Protein AF-A0A353GTI7-F1 (afdb_monomer)

Radius of gyration: 37.52 Å; Cα contacts (8 Å, |Δi|>4): 243; chains: 1; bounding box: 70×48×125 Å

Foldseek 3Di:
DPPPPVVVVVVVVVVVPDPDDDPDVVVVVVVVVVVVVVVCVVVVFVVPFKAKFFFAAADLVQQWTWTFRVVPVRDIEATAHEDPPDPADADGRAMWMWGADGDDRHHTHTPGHDADDVRHDPPDDPQWDWDDHNVFWIWIQGNVVRDTDTDGPPDPPDDDDDPDDDDDPDDDDDPDDDDDPDDDDDPDDDDDPDDDDDPDWDADPNATQQAHWDQDPVGIDGGDD

Sequence (225 aa):
MLFPLRIWEFLTATIMSTKSVTRSAAVLRLAWNFINVWWDIKMVNLKNLIRIGTVSSINYAKGTIRICLEDQDSVVTDELPMLSFEYEMPNVDDPVLCLFLGNGITNGFCLGRYFYADDQPNPNGADIYCKRFLRQARLVYDRSSKTLTLSIPDSNDMNVVIDGNLSITGELTVTGNAAVGKDLTVTGDGTISGALTVQGDAKIGGKSFLNHIHQTSNGPSGPPQ

Secondary structure (DSSP, 8-state):
---SHHHHHHHHHHHHH---S---HHHHHHHHHHHHHHHHHHHHTTTTSEEEEEEEEEETTTTEEEEEETTTTTEEP--EEBPTT---PPPTT-EEEEEE-SSSSSSEEEEEE--BTTB--SS--TTEEEEEETTTEEEEEETTTTEEEEE-TT--------SS----SS-----S----SS----SS----SS----SS--EETTEETTT---EETTEEPPPP-

Nearest PDB structures (foldseek):
  3qr8-assembly1_A  TM=6.732E-01  e=5.368E-08  Peduovirus P2
  4s37-assembly3_G  TM=6.046E-01  e=2.038E-07  Pseudomonas aeruginosa
  4s37-assembly6_Q  TM=5.984E-01  e=1.823E-07  Pseudomonas aeruginosa
  3aqj-assembly2_R  TM=4.680E-01  e=2.733E-03  Peduovirus P2
  7ubn-assembly1_N  TM=3.078E-01  e=5.199E-02  Escherichia coli

Mean predicted aligned error: 12.06 Å

Structure (mmCIF, N/CA/C/O backbone):
data_AF-A0A353GTI7-F1
#
_entry.id   AF-A0A353GTI7-F1
#
loop_
_atom_site.group_PDB
_atom_site.id
_atom_site.type_symbol
_atom_site.label_atom_id
_atom_site.label_alt_id
_atom_site.label_comp_id
_atom_site.label_asym_id
_atom_site.label_entity_id
_atom_site.label_seq_id
_atom_site.pdbx_PDB_ins_code
_atom_site.Cartn_x
_atom_site.Cartn_y
_atom_site.Cartn_z
_atom_site.occupancy
_atom_site.B_iso_or_equiv
_atom_site.auth_seq_id
_atom_site.auth_comp_id
_atom_site.auth_asym_id
_atom_site.auth_atom_id
_atom_site.pdbx_PDB_model_num
ATOM 1 N N . MET A 1 1 ? -39.339 22.058 26.946 1.00 38.47 1 MET A N 1
ATOM 2 C CA . MET A 1 1 ? -40.001 22.332 28.244 1.00 38.47 1 MET A CA 1
ATOM 3 C C . MET A 1 1 ? -38.942 22.794 29.248 1.00 38.47 1 MET A C 1
ATOM 5 O O . MET A 1 1 ? -38.261 21.972 29.839 1.00 38.47 1 MET A O 1
ATOM 9 N N . LEU A 1 2 ? -38.742 24.110 29.379 1.00 33.84 2 LEU A N 1
ATOM 10 C CA . LEU A 1 2 ? -37.686 24.766 30.181 1.00 33.84 2 LEU A CA 1
ATOM 11 C C . LEU A 1 2 ? -38.157 25.148 31.605 1.00 33.84 2 LEU A C 1
ATOM 13 O O . LEU A 1 2 ? -37.678 26.104 32.205 1.00 33.84 2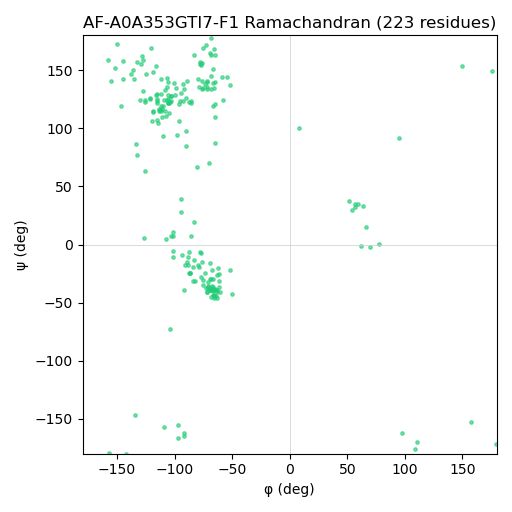 LEU A O 1
ATOM 17 N N . PHE A 1 3 ? -39.124 24.416 32.158 1.00 34.72 3 PHE A N 1
ATOM 18 C CA . PHE A 1 3 ? -39.878 24.853 33.338 1.00 34.72 3 PHE A CA 1
ATOM 19 C C . PHE A 1 3 ? -39.327 24.540 34.753 1.00 34.72 3 PHE A C 1
ATOM 21 O O . PHE A 1 3 ? -39.910 25.083 35.690 1.00 34.72 3 PHE A O 1
ATOM 28 N N . PRO A 1 4 ? -38.240 23.772 35.005 1.00 47.62 4 PRO A N 1
ATOM 29 C CA . PRO A 1 4 ? -37.867 23.469 36.393 1.00 47.62 4 PRO A CA 1
ATOM 30 C C . PRO A 1 4 ? -36.912 24.487 37.047 1.00 47.62 4 PRO A C 1
ATOM 32 O O . PRO A 1 4 ? -36.800 24.496 38.269 1.00 47.62 4 PRO A O 1
ATOM 35 N N . LEU A 1 5 ? -36.246 25.370 36.289 1.00 41.72 5 LEU A N 1
ATOM 36 C CA . LEU A 1 5 ? -35.255 26.310 36.851 1.00 41.72 5 LEU A CA 1
ATOM 37 C C . LEU A 1 5 ? -35.893 27.422 37.706 1.00 41.72 5 LEU A C 1
ATOM 39 O O . LEU A 1 5 ? -35.349 27.790 38.743 1.00 41.72 5 LEU A O 1
ATOM 43 N N . ARG A 1 6 ? -37.086 27.908 37.336 1.00 42.31 6 ARG A N 1
ATOM 44 C CA . ARG A 1 6 ? -37.757 29.017 38.045 1.00 42.31 6 ARG A CA 1
ATOM 45 C C . ARG A 1 6 ? -38.352 28.638 39.405 1.00 42.31 6 ARG A C 1
ATOM 47 O O . ARG A 1 6 ? -38.508 29.504 40.258 1.00 42.31 6 ARG A O 1
ATOM 54 N N . ILE A 1 7 ? -38.672 27.363 39.625 1.00 49.75 7 ILE A N 1
ATOM 55 C CA . ILE A 1 7 ? -39.215 26.885 40.911 1.00 49.75 7 ILE A CA 1
ATOM 56 C C . ILE A 1 7 ? -38.097 26.804 41.968 1.00 49.75 7 ILE A C 1
ATOM 58 O O . ILE A 1 7 ? -38.340 27.053 43.148 1.00 49.75 7 ILE A O 1
ATOM 62 N N . TRP A 1 8 ? -36.858 26.533 41.543 1.00 48.16 8 TRP A N 1
ATOM 63 C CA . TRP A 1 8 ? -35.690 26.408 42.422 1.00 48.16 8 TRP A CA 1
ATOM 64 C C . TRP A 1 8 ? -35.226 27.750 43.011 1.00 48.16 8 TRP A C 1
ATOM 66 O O . TRP A 1 8 ? -34.886 27.820 44.195 1.00 48.16 8 TRP A O 1
ATOM 76 N N . GLU A 1 9 ? -35.286 28.833 42.229 1.00 48.12 9 GLU A N 1
ATOM 77 C CA . GLU A 1 9 ? -35.003 30.190 42.727 1.00 48.12 9 GLU A CA 1
ATOM 78 C C . GLU A 1 9 ? -36.067 30.663 43.733 1.00 48.12 9 GLU A C 1
ATOM 80 O O . GLU A 1 9 ? -35.737 31.289 44.739 1.00 48.12 9 GLU A O 1
ATOM 85 N N . PHE A 1 10 ? -37.338 30.291 43.536 1.00 46.53 10 PHE A N 1
ATOM 86 C CA . PHE A 1 10 ? -38.418 30.650 44.462 1.00 46.53 10 PHE A CA 1
ATOM 87 C C . PHE A 1 10 ? -38.366 29.872 45.784 1.00 46.53 10 PHE A C 1
ATOM 89 O O . PHE A 1 10 ? -38.637 30.445 46.844 1.00 46.53 10 PHE A O 1
ATOM 96 N N . LEU A 1 11 ? -37.992 28.587 45.757 1.00 44.31 11 LEU A N 1
ATOM 97 C CA . LEU A 1 11 ? -37.894 27.779 46.978 1.00 44.31 11 LEU A CA 1
ATOM 98 C C . LEU A 1 11 ? -36.696 28.187 47.846 1.00 44.31 11 LEU A C 1
ATOM 100 O O . LEU A 1 11 ? -36.830 28.285 49.066 1.00 44.31 11 LEU A O 1
ATOM 104 N N . THR A 1 12 ? -35.542 28.470 47.233 1.00 50.19 12 THR A N 1
ATOM 105 C CA . THR A 1 12 ? -34.346 28.922 47.965 1.00 50.19 12 THR A CA 1
ATOM 106 C C . THR A 1 12 ? -34.534 30.324 48.554 1.00 50.19 12 THR A C 1
ATOM 108 O O . THR A 1 12 ? -34.181 30.542 49.714 1.00 50.19 12 THR A O 1
ATOM 111 N N . ALA A 1 13 ? -35.191 31.239 47.830 1.00 47.09 13 ALA A N 1
ATOM 112 C CA . ALA A 1 13 ? -35.523 32.571 48.337 1.00 47.09 13 ALA A CA 1
ATOM 113 C C . ALA A 1 13 ? -36.546 32.542 49.492 1.00 47.09 13 ALA A C 1
ATOM 115 O O . ALA A 1 13 ? -36.383 33.259 50.481 1.00 47.09 13 ALA A O 1
ATOM 116 N N . THR A 1 14 ? -37.566 31.677 49.421 1.00 46.12 14 THR A N 1
ATOM 117 C CA . THR A 1 14 ? -38.599 31.573 50.472 1.00 46.12 14 THR A CA 1
ATOM 118 C C . THR A 1 14 ? -38.035 30.979 51.766 1.00 46.12 14 THR A C 1
ATOM 120 O O . THR A 1 14 ? -38.328 31.482 52.849 1.00 46.12 14 THR A O 1
ATOM 123 N N . ILE A 1 15 ? -37.155 29.973 51.671 1.00 48.16 15 ILE A N 1
ATOM 124 C CA . ILE A 1 15 ? -36.493 29.359 52.837 1.00 48.16 15 ILE A CA 1
ATOM 125 C C . ILE A 1 15 ? -35.497 30.328 53.504 1.00 48.16 15 ILE A C 1
ATOM 127 O O . ILE A 1 15 ? -35.303 30.271 54.718 1.00 48.16 15 ILE A O 1
ATOM 131 N N . MET A 1 16 ? -34.885 31.245 52.746 1.00 47.44 16 MET A N 1
ATOM 132 C CA . MET A 1 16 ? -33.969 32.254 53.298 1.00 47.44 16 MET A CA 1
ATOM 133 C C . MET A 1 16 ? -34.667 33.505 53.868 1.00 47.44 16 MET A C 1
ATOM 135 O O . MET A 1 16 ? -34.056 34.208 54.674 1.00 47.44 16 MET A O 1
ATOM 139 N N . SER A 1 17 ? -35.924 33.791 53.498 1.00 46.72 17 SER A N 1
ATOM 140 C CA . SER A 1 17 ? -36.602 35.056 53.842 1.00 46.72 17 SER A CA 1
ATOM 141 C C . SER A 1 17 ? -37.407 35.042 55.150 1.00 46.72 17 SER A C 1
ATOM 143 O O . SER A 1 17 ? -37.713 36.116 55.674 1.00 46.72 17 SER A O 1
ATOM 145 N N . THR A 1 18 ? -37.773 33.892 55.720 1.00 41.12 18 THR A N 1
ATOM 146 C CA . THR A 1 18 ? -38.574 33.872 56.957 1.00 41.12 18 THR A CA 1
ATOM 147 C C . THR A 1 18 ? -37.677 33.861 58.195 1.00 41.12 18 THR A C 1
ATOM 149 O O . THR A 1 18 ? -37.187 32.824 58.637 1.00 41.12 18 THR A O 1
ATOM 152 N N . LYS A 1 19 ? -37.464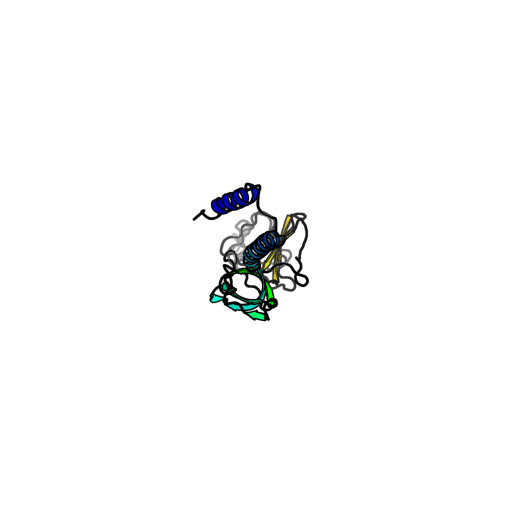 35.048 58.776 1.00 47.09 19 LYS A N 1
ATOM 153 C CA . LYS A 1 19 ? -36.845 35.258 60.096 1.00 47.09 19 LYS A CA 1
ATOM 154 C C . LYS A 1 19 ? -37.778 34.787 61.222 1.00 47.09 19 LYS A C 1
ATOM 156 O O . LYS A 1 19 ? -38.353 35.611 61.917 1.00 47.09 19 LYS A O 1
ATOM 161 N N . SER A 1 20 ? -37.988 33.487 61.375 1.00 49.38 20 SER A N 1
ATOM 162 C CA . SER A 1 20 ? -38.647 32.856 62.530 1.00 49.38 20 SER A CA 1
ATOM 163 C C . SER A 1 20 ? -38.760 31.361 62.233 1.00 49.38 20 SER A C 1
ATOM 165 O O . SER A 1 20 ? -38.923 30.994 61.077 1.00 49.38 20 SER A O 1
ATOM 167 N N . VAL A 1 21 ? -38.724 30.520 63.266 1.00 45.16 21 VAL A N 1
ATOM 168 C CA . VAL A 1 21 ? -38.795 29.045 63.250 1.00 45.16 21 VAL A CA 1
ATOM 169 C C . VAL A 1 21 ? -37.419 28.357 63.252 1.00 45.16 21 VAL A C 1
ATOM 171 O O . VAL A 1 21 ? -36.766 28.122 62.239 1.00 45.16 21 VAL A O 1
ATOM 174 N N . THR A 1 22 ? -36.980 28.086 64.483 1.00 44.25 22 THR A N 1
ATOM 175 C CA . THR A 1 22 ? -36.120 26.978 64.932 1.00 44.25 22 THR A CA 1
ATOM 176 C C . THR A 1 22 ? -35.514 26.104 63.827 1.00 44.25 22 THR A C 1
ATOM 178 O O . THR A 1 22 ? -36.117 25.156 63.325 1.00 44.25 22 THR A O 1
ATOM 181 N N . ARG A 1 23 ? -34.243 26.378 63.508 1.00 52.72 23 ARG A N 1
ATOM 182 C CA . ARG A 1 23 ? -33.393 25.525 62.670 1.00 52.72 23 ARG A CA 1
ATOM 183 C C . ARG A 1 23 ? -33.151 24.182 63.361 1.00 52.72 23 ARG A C 1
ATOM 185 O O . ARG A 1 23 ? -32.160 24.002 64.061 1.00 52.72 23 ARG A O 1
ATOM 192 N N . SER A 1 24 ? -34.041 23.221 63.152 1.00 56.22 24 SER A N 1
ATOM 193 C CA . SER A 1 24 ? -33.713 21.825 63.413 1.00 56.22 24 SER A CA 1
ATOM 194 C C . SER A 1 24 ? -32.605 21.418 62.441 1.00 56.22 24 SER A C 1
ATOM 196 O O . SER A 1 24 ? -32.784 21.483 61.222 1.00 56.22 24 SER A O 1
ATOM 198 N N . ALA A 1 25 ? -31.457 20.983 62.967 1.00 56.28 25 ALA A N 1
ATOM 199 C CA . ALA A 1 25 ? -30.361 20.431 62.169 1.00 56.28 25 ALA A CA 1
ATOM 200 C C . ALA A 1 25 ? -30.833 19.299 61.230 1.00 56.28 25 ALA A C 1
ATOM 202 O O . ALA A 1 25 ? -30.202 19.049 60.205 1.00 56.28 25 ALA A O 1
ATOM 203 N N . ALA A 1 26 ? -31.967 18.657 61.537 1.00 57.94 26 ALA A N 1
ATOM 204 C CA . ALA A 1 26 ? -32.585 17.638 60.698 1.00 57.94 26 ALA A CA 1
ATOM 205 C C . ALA A 1 26 ? -33.123 18.189 59.365 1.00 57.94 26 ALA A C 1
ATOM 207 O O . ALA A 1 26 ? -32.975 17.524 58.347 1.00 57.94 26 ALA A O 1
ATOM 208 N N . VAL A 1 27 ? -33.683 19.406 59.331 1.00 59.28 27 VAL A N 1
ATOM 209 C CA . VAL A 1 27 ? -34.236 20.004 58.096 1.00 59.28 27 VAL A CA 1
ATOM 210 C C . VAL A 1 27 ? -33.113 20.403 57.136 1.00 59.28 27 VAL A C 1
ATOM 212 O O . VAL A 1 27 ? -33.189 20.127 55.941 1.00 59.28 27 VAL A O 1
ATOM 215 N N . LEU A 1 28 ? -32.025 20.970 57.666 1.00 55.03 28 LEU A N 1
ATOM 216 C CA . LEU A 1 28 ? -30.823 21.276 56.882 1.00 55.03 28 LEU A CA 1
ATOM 217 C C . LEU A 1 28 ? -30.121 19.998 56.392 1.00 55.03 28 LEU A C 1
ATOM 219 O O . LEU A 1 28 ? -29.676 19.956 55.249 1.00 55.03 28 LEU A O 1
ATOM 223 N N . ARG A 1 29 ? -30.079 18.934 57.210 1.00 59.06 29 ARG A N 1
ATOM 224 C CA . ARG A 1 29 ? -29.564 17.614 56.799 1.00 59.06 29 ARG A CA 1
ATOM 225 C C . ARG A 1 29 ? -30.425 16.955 55.721 1.00 59.06 29 ARG A C 1
ATOM 227 O O . ARG A 1 29 ? -29.871 16.371 54.800 1.00 59.06 29 ARG A O 1
ATOM 234 N N . LEU A 1 30 ? -31.752 17.065 55.798 1.00 60.62 30 LEU A N 1
ATOM 235 C CA . LEU A 1 30 ? -32.665 16.553 54.771 1.00 60.62 30 LEU A CA 1
ATOM 236 C C . LEU A 1 30 ? -32.495 17.303 53.448 1.00 60.62 30 LEU A C 1
ATOM 238 O O . LEU A 1 30 ? -32.347 16.660 52.415 1.00 60.62 30 LEU A O 1
ATOM 242 N N . ALA A 1 31 ? -32.432 18.636 53.475 1.00 62.28 31 ALA A N 1
ATOM 243 C CA . ALA A 1 31 ? -32.176 19.437 52.278 1.00 62.28 31 ALA A CA 1
ATOM 244 C C . ALA A 1 31 ? -30.807 19.113 51.646 1.00 62.28 31 ALA A C 1
ATOM 246 O O . ALA A 1 31 ? -30.707 18.975 50.428 1.00 62.28 31 ALA A O 1
ATOM 247 N N . TRP A 1 32 ? -29.770 18.919 52.469 1.00 60.53 32 TRP A N 1
ATOM 248 C CA . TRP A 1 32 ? -28.440 18.501 52.015 1.00 60.53 32 TRP A CA 1
ATOM 249 C C . TRP A 1 32 ? -28.436 17.085 51.420 1.00 60.53 32 TRP A C 1
ATOM 251 O O . TRP A 1 32 ? -27.876 16.866 50.349 1.00 60.53 32 TRP A O 1
ATOM 261 N N . ASN A 1 33 ? -29.121 16.131 52.057 1.00 65.12 33 ASN A N 1
ATOM 262 C CA . ASN A 1 33 ? -29.271 14.773 51.533 1.00 65.12 33 ASN A CA 1
ATOM 263 C C . ASN A 1 33 ? -30.047 14.757 50.211 1.00 65.12 33 ASN A C 1
ATOM 265 O O . ASN A 1 33 ? -29.654 14.042 49.301 1.00 65.12 33 ASN A O 1
ATOM 269 N N . PHE A 1 34 ? -31.093 15.574 50.062 1.00 59.53 34 PHE A N 1
ATOM 270 C CA . PHE A 1 34 ? -31.814 15.713 48.794 1.00 59.53 34 PHE A CA 1
ATOM 271 C C . PHE A 1 34 ? -30.941 16.312 47.689 1.00 59.53 34 PHE A C 1
ATOM 273 O O . PHE A 1 34 ? -31.020 15.858 46.552 1.00 59.53 34 PHE A O 1
ATOM 280 N N .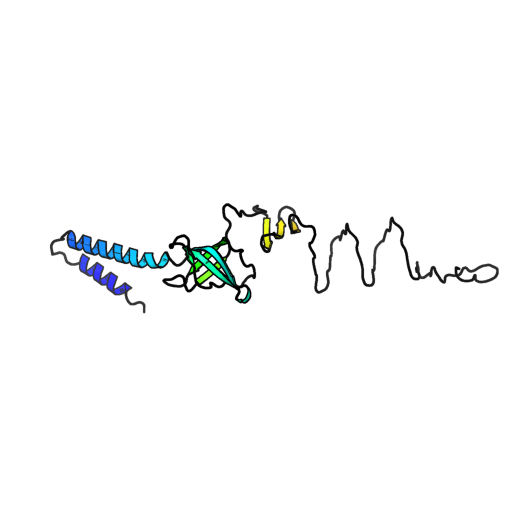 ILE A 1 35 ? -30.084 17.284 48.010 1.00 63.84 35 ILE A N 1
ATOM 281 C CA . ILE A 1 35 ? -29.108 17.847 47.066 1.00 63.84 35 ILE A CA 1
ATOM 282 C C . ILE A 1 35 ? -28.087 16.796 46.633 1.00 63.84 35 ILE A C 1
ATOM 284 O O . ILE A 1 35 ? -27.838 16.687 45.437 1.00 63.84 35 ILE A O 1
ATOM 288 N N . ASN A 1 36 ? -27.553 15.997 47.560 1.00 59.12 36 ASN A N 1
ATOM 289 C CA . ASN A 1 36 ? -26.604 14.930 47.229 1.00 59.12 36 ASN A CA 1
ATOM 290 C C . ASN A 1 36 ? -27.263 13.815 46.415 1.00 59.12 36 ASN A C 1
ATOM 292 O O . ASN A 1 36 ? -26.714 13.409 45.401 1.00 59.12 36 ASN A O 1
ATOM 296 N N . VAL A 1 37 ? -28.473 13.386 46.785 1.00 62.69 37 VAL A N 1
ATOM 297 C CA . VAL A 1 37 ? -29.242 12.384 46.030 1.00 62.69 37 VAL A CA 1
ATOM 298 C C . VAL A 1 37 ? -29.588 12.903 44.633 1.00 62.69 37 VAL A C 1
ATOM 300 O O . VAL A 1 37 ? -29.478 12.170 43.657 1.00 62.69 37 VAL A O 1
ATOM 303 N N . TRP A 1 38 ? -29.967 14.175 44.498 1.00 56.88 38 TRP A N 1
ATOM 304 C CA . TRP A 1 38 ? -30.270 14.775 43.199 1.00 56.88 38 TRP A CA 1
ATOM 305 C C . TRP A 1 38 ? -29.013 14.967 42.333 1.00 56.88 38 TRP A C 1
ATOM 307 O O . TRP A 1 38 ? -29.075 14.738 41.124 1.00 56.88 38 TRP A O 1
ATOM 317 N N . TRP A 1 39 ? -27.869 15.315 42.936 1.00 57.44 39 TRP A N 1
ATOM 318 C CA . TRP A 1 39 ? -26.563 15.363 42.267 1.00 57.44 39 TRP A CA 1
ATOM 319 C C . TRP A 1 39 ? -26.085 13.979 41.824 1.00 57.44 39 TRP A C 1
ATOM 321 O O . TRP A 1 39 ? -25.663 13.835 40.677 1.00 57.44 39 TRP A O 1
ATOM 331 N N . ASP A 1 40 ? -26.209 12.961 42.676 1.00 57.25 40 ASP A N 1
ATOM 332 C CA . ASP A 1 40 ? -25.870 11.580 42.334 1.00 57.25 40 ASP A CA 1
ATOM 333 C C . ASP A 1 40 ? -26.772 11.068 41.210 1.00 57.25 40 ASP A C 1
ATOM 335 O O . ASP A 1 40 ? -26.270 10.563 40.213 1.00 57.25 40 ASP A O 1
ATOM 339 N N . ILE A 1 41 ? -28.089 11.288 41.268 1.00 56.22 41 ILE A N 1
ATOM 340 C CA . ILE A 1 41 ? -29.013 10.867 40.200 1.00 56.22 41 ILE A CA 1
ATOM 341 C C . ILE A 1 41 ? -28.706 11.576 38.869 1.00 56.22 41 ILE A C 1
ATOM 343 O O . ILE A 1 41 ? -28.764 10.954 37.806 1.00 56.22 41 ILE A O 1
ATOM 347 N N . LYS A 1 42 ? -28.350 12.868 38.896 1.00 55.62 42 LYS A N 1
ATOM 348 C CA . LYS A 1 42 ? -27.960 13.619 37.690 1.00 55.62 42 LYS A CA 1
ATOM 349 C C . LYS A 1 42 ? -26.588 13.197 37.144 1.00 55.62 42 LYS A C 1
ATOM 351 O O . LYS A 1 42 ? -26.419 13.213 35.928 1.00 55.62 42 LYS A O 1
ATOM 356 N N . MET A 1 43 ? -25.642 12.791 37.996 1.00 52.31 43 MET A N 1
ATOM 357 C CA . MET A 1 43 ? -24.315 12.309 37.580 1.00 52.31 43 MET A CA 1
ATOM 358 C C . MET A 1 43 ? -24.294 10.836 37.152 1.00 52.31 43 MET A C 1
ATOM 360 O O . MET A 1 43 ? -23.509 10.473 36.277 1.00 52.31 43 MET A O 1
ATOM 364 N N . VAL A 1 44 ? -25.142 9.979 37.725 1.00 54.19 44 VAL A N 1
ATOM 365 C CA . VAL A 1 44 ? -25.194 8.538 37.415 1.00 54.19 44 VAL A CA 1
ATOM 366 C C . VAL A 1 44 ? -25.544 8.291 35.945 1.00 54.19 44 VAL A C 1
ATOM 368 O O . VAL A 1 44 ? -25.012 7.361 35.346 1.00 54.19 44 VAL A O 1
ATOM 371 N N . ASN A 1 45 ? -26.334 9.168 35.318 1.00 55.16 45 ASN A N 1
ATOM 372 C CA . ASN A 1 45 ? -26.723 8.996 33.916 1.00 55.16 45 ASN A CA 1
ATOM 373 C C . ASN A 1 45 ? -25.613 9.346 32.898 1.00 55.16 45 ASN A C 1
ATOM 375 O O . ASN A 1 45 ? -25.702 8.972 31.735 1.00 55.16 45 ASN A O 1
ATOM 379 N N . LEU A 1 46 ? -24.549 10.042 33.320 1.00 60.88 46 LEU A N 1
ATOM 380 C CA . LEU A 1 46 ? -23.395 10.349 32.461 1.00 60.88 46 LEU A CA 1
ATOM 381 C C . LEU A 1 46 ? -22.346 9.228 32.455 1.00 60.88 46 LEU A C 1
ATOM 383 O O . LEU A 1 46 ? -21.605 9.092 31.485 1.00 60.88 46 LEU A O 1
ATOM 387 N N . LYS A 1 47 ? -22.295 8.403 33.509 1.00 62.88 47 LYS A N 1
ATOM 388 C CA . LYS A 1 47 ? -21.261 7.367 33.687 1.00 62.88 47 LYS A CA 1
ATOM 389 C C . LYS A 1 47 ? -21.369 6.203 32.695 1.00 62.88 47 LYS A C 1
ATOM 391 O O . LYS A 1 47 ? -20.406 5.464 32.536 1.00 62.88 47 LYS A O 1
ATOM 396 N N . ASN A 1 48 ? -22.507 6.043 32.017 1.00 70.56 48 ASN A N 1
ATOM 397 C CA . ASN A 1 48 ? -22.741 4.925 31.098 1.00 70.56 48 ASN A CA 1
ATOM 398 C C . ASN A 1 48 ? -22.574 5.281 29.619 1.00 70.56 48 ASN A C 1
ATOM 400 O O . ASN A 1 48 ? -22.645 4.383 28.788 1.00 70.56 48 ASN A O 1
ATOM 404 N N . LEU A 1 49 ? -22.346 6.554 29.291 1.00 84.00 49 LEU A N 1
ATOM 405 C CA . LEU A 1 49 ? -22.321 7.014 27.903 1.00 84.00 49 LEU A CA 1
ATOM 406 C C . LEU A 1 49 ? -21.039 6.618 27.171 1.00 84.00 49 LEU A C 1
ATOM 408 O O . LEU A 1 49 ? -21.099 6.349 25.983 1.00 84.00 49 LEU A O 1
ATOM 412 N N . ILE A 1 50 ? -19.886 6.590 27.841 1.00 88.88 50 ILE A N 1
ATOM 413 C CA . ILE A 1 50 ? -18.588 6.303 27.211 1.00 88.88 50 ILE A CA 1
ATOM 414 C C . ILE A 1 50 ? -17.933 5.152 27.963 1.00 88.88 50 ILE A C 1
ATOM 416 O O . ILE A 1 50 ? -17.762 5.241 29.179 1.00 88.88 50 ILE A O 1
ATOM 420 N N . ARG A 1 51 ? -17.583 4.077 27.251 1.00 89.25 51 ARG A N 1
ATOM 421 C CA . ARG A 1 51 ? -16.992 2.867 27.841 1.00 89.25 51 ARG A CA 1
ATOM 422 C C . ARG A 1 51 ? -15.963 2.238 26.915 1.00 89.25 51 ARG A C 1
ATOM 424 O O . ARG A 1 51 ? -16.002 2.434 25.704 1.00 89.25 51 ARG A O 1
ATOM 431 N N . ILE A 1 52 ? -15.070 1.458 27.505 1.00 91.56 52 ILE A N 1
ATOM 432 C CA . ILE A 1 52 ? -14.097 0.624 26.803 1.00 91.56 52 ILE A CA 1
ATOM 433 C C . ILE A 1 52 ? -14.558 -0.829 26.926 1.00 91.56 52 ILE A C 1
ATOM 435 O O . ILE A 1 52 ? -15.083 -1.215 27.968 1.00 91.56 52 ILE A O 1
ATOM 439 N N . GLY A 1 53 ? -14.366 -1.618 25.875 1.00 93.19 53 GLY A N 1
ATOM 440 C CA . GLY A 1 53 ? -14.594 -3.061 25.898 1.00 93.19 53 GLY A CA 1
ATOM 441 C C . GLY A 1 53 ? -13.671 -3.790 24.932 1.00 93.19 53 GLY A C 1
ATOM 442 O O . GLY A 1 53 ? -12.964 -3.160 24.143 1.00 93.19 53 GLY A O 1
ATOM 443 N N . THR A 1 54 ? -13.687 -5.115 24.993 1.00 95.38 54 THR A N 1
ATOM 444 C CA . THR A 1 54 ? -12.926 -6.000 24.100 1.00 95.38 54 THR A CA 1
ATOM 445 C C . THR A 1 54 ? -13.842 -6.558 23.017 1.00 95.38 54 THR A C 1
ATOM 447 O O . THR A 1 54 ? -15.003 -6.878 23.273 1.00 95.38 54 THR A O 1
ATOM 450 N N . VAL A 1 55 ? -13.379 -6.636 21.770 1.00 96.44 55 VAL A N 1
ATOM 451 C CA . VAL A 1 55 ? -14.206 -7.139 20.661 1.00 96.44 55 VAL A CA 1
ATOM 452 C C . VAL A 1 55 ? -14.501 -8.626 20.860 1.00 96.44 55 VAL A C 1
ATOM 454 O O . VAL A 1 55 ? -13.598 -9.450 20.840 1.00 96.44 55 VAL A O 1
ATOM 457 N N . SER A 1 56 ? -15.780 -8.981 20.984 1.00 96.38 56 SER A N 1
ATOM 458 C CA . SER A 1 56 ? -16.230 -10.371 21.134 1.00 96.38 56 SER A CA 1
ATOM 459 C C . SER A 1 56 ? -16.565 -11.022 19.789 1.00 96.38 56 SER A C 1
ATOM 461 O O . SER A 1 56 ? -16.290 -12.200 19.577 1.00 96.38 56 SER A O 1
ATOM 463 N N . SER A 1 57 ? -17.179 -10.279 18.862 1.00 97.00 57 SER A N 1
ATOM 464 C CA . SER A 1 57 ? -17.497 -10.785 17.519 1.00 97.00 57 SER A CA 1
ATOM 465 C C . SER A 1 57 ? -17.683 -9.656 16.510 1.00 97.00 57 SER A C 1
ATOM 467 O O . SER A 1 57 ? -17.959 -8.511 16.876 1.00 97.00 57 SER A O 1
ATOM 469 N N . ILE A 1 58 ? -17.536 -9.989 15.226 1.00 97.25 58 ILE A N 1
ATOM 470 C CA . ILE A 1 58 ? -17.566 -9.037 14.114 1.00 97.25 58 ILE A CA 1
ATOM 471 C C . ILE A 1 58 ? -18.572 -9.509 13.066 1.00 97.25 58 ILE A C 1
ATOM 473 O O . ILE A 1 58 ? -18.539 -10.658 12.629 1.00 97.25 58 ILE A O 1
ATOM 477 N N . ASN A 1 59 ? -19.438 -8.603 12.620 1.00 97.12 59 ASN A N 1
ATOM 478 C CA . ASN A 1 59 ? -20.327 -8.809 11.486 1.00 97.12 59 ASN A CA 1
ATOM 479 C C . ASN A 1 59 ? -19.874 -7.928 10.316 1.00 97.12 59 ASN A C 1
ATOM 481 O O . ASN A 1 59 ? -20.266 -6.765 10.193 1.00 97.12 59 ASN A O 1
ATOM 485 N N . TYR A 1 60 ? -19.048 -8.503 9.441 1.00 96.19 60 TYR A N 1
ATOM 486 C CA . TYR A 1 60 ? -18.476 -7.803 8.288 1.00 96.19 60 TYR A CA 1
ATOM 487 C C . TYR A 1 60 ? -19.537 -7.296 7.305 1.00 96.19 60 TYR A C 1
ATOM 489 O O . TYR A 1 60 ? -19.400 -6.201 6.771 1.00 96.19 60 TYR A O 1
ATOM 497 N N . ALA A 1 61 ? -20.621 -8.051 7.102 1.00 96.31 61 ALA A N 1
ATOM 498 C CA . ALA A 1 61 ? -21.671 -7.680 6.155 1.00 96.31 61 ALA A CA 1
ATOM 499 C C . ALA A 1 61 ? -22.435 -6.416 6.582 1.00 96.31 61 ALA A C 1
ATOM 501 O O . ALA A 1 61 ? -22.924 -5.677 5.731 1.00 96.31 61 ALA A O 1
ATOM 502 N N . LYS A 1 62 ? -22.541 -6.169 7.894 1.00 95.81 62 LYS A N 1
ATOM 503 C CA . LYS A 1 62 ? -23.230 -4.996 8.449 1.00 95.81 62 LYS A CA 1
ATOM 504 C C . LYS A 1 62 ? -22.288 -3.881 8.909 1.00 95.81 62 LYS A C 1
ATOM 506 O O . LYS A 1 62 ? -22.770 -2.801 9.233 1.00 95.81 62 LYS A O 1
ATOM 511 N N . GLY A 1 63 ? -20.979 -4.133 8.983 1.00 95.75 63 GLY A N 1
ATOM 512 C CA . GLY A 1 63 ? -20.027 -3.197 9.590 1.00 95.75 63 GLY A CA 1
ATOM 513 C C . GLY A 1 63 ? -20.287 -2.977 11.086 1.00 95.75 63 GLY A C 1
ATOM 514 O O . GLY A 1 63 ? -20.093 -1.875 11.598 1.00 95.75 63 GLY A O 1
ATOM 515 N N . THR A 1 64 ? -20.772 -4.007 11.784 1.00 96.50 64 THR A N 1
ATOM 516 C CA . THR A 1 64 ? -21.089 -3.950 13.218 1.00 96.50 64 THR A CA 1
ATOM 517 C C . THR A 1 64 ? -20.199 -4.900 14.009 1.00 96.50 64 THR A C 1
ATOM 519 O O . THR A 1 64 ? -19.752 -5.926 13.494 1.00 96.50 64 THR A O 1
ATOM 522 N N . ILE A 1 65 ? -19.980 -4.595 15.282 1.00 96.62 65 ILE A N 1
ATOM 523 C CA . ILE A 1 65 ? -19.245 -5.445 16.223 1.00 96.62 65 ILE A CA 1
ATOM 524 C C . ILE A 1 65 ? -20.070 -5.680 17.486 1.00 96.62 65 ILE A C 1
ATOM 526 O O . ILE A 1 65 ? -20.956 -4.894 17.805 1.00 96.62 65 ILE A O 1
ATOM 530 N N . ARG A 1 66 ? -19.763 -6.735 18.235 1.00 95.94 66 ARG A N 1
ATOM 531 C CA . ARG A 1 66 ? -20.184 -6.869 19.634 1.00 95.94 66 ARG A CA 1
ATOM 532 C C . ARG A 1 66 ? -18.961 -6.787 20.516 1.00 95.94 66 ARG A C 1
ATOM 534 O O . ARG A 1 66 ? -17.919 -7.338 20.157 1.00 95.94 66 ARG A O 1
ATOM 541 N N . ILE A 1 67 ? -19.100 -6.147 21.666 1.00 94.75 67 ILE A N 1
ATOM 542 C CA . ILE A 1 67 ? -18.010 -6.011 22.626 1.00 94.75 67 ILE A CA 1
ATOM 543 C C . ILE A 1 67 ? -18.383 -6.671 23.950 1.00 94.75 67 ILE A C 1
ATOM 545 O O . ILE A 1 67 ? -19.555 -6.713 24.320 1.00 94.75 67 ILE A O 1
ATOM 549 N N . CYS A 1 68 ? -17.385 -7.200 24.642 1.00 93.50 68 CYS A N 1
ATOM 550 C CA . CYS A 1 68 ? -17.480 -7.645 26.019 1.00 93.50 68 CYS A CA 1
ATOM 551 C C . CYS A 1 68 ? -17.114 -6.473 26.936 1.00 93.50 68 CYS A C 1
ATOM 553 O O . CYS A 1 68 ? -16.065 -5.843 26.776 1.00 93.50 68 CYS A O 1
ATOM 555 N N . LEU A 1 69 ? -18.000 -6.161 27.877 1.00 90.00 69 LEU A N 1
ATOM 556 C CA . LEU A 1 69 ? -17.771 -5.167 28.917 1.00 90.00 69 LEU A CA 1
ATOM 557 C C . LEU A 1 69 ? -17.321 -5.889 30.186 1.00 90.00 69 LEU A C 1
ATOM 559 O O . LEU A 1 69 ? -18.135 -6.354 30.984 1.00 90.00 69 LEU A O 1
ATOM 563 N N . GLU A 1 70 ? -16.007 -5.993 30.370 1.00 83.56 70 GLU A N 1
ATOM 564 C CA . GLU A 1 70 ? -15.404 -6.670 31.527 1.00 83.56 70 GLU A CA 1
ATOM 565 C C . GLU A 1 70 ? -15.788 -6.010 32.860 1.00 83.56 70 GLU A C 1
ATOM 567 O O . GLU A 1 70 ? -15.851 -6.676 33.891 1.00 83.56 70 GLU A O 1
ATOM 572 N N . ASP A 1 71 ? -16.116 -4.715 32.840 1.00 80.50 71 ASP A N 1
ATOM 573 C CA . ASP A 1 71 ? -16.537 -3.951 34.015 1.00 80.50 71 ASP A CA 1
ATOM 574 C C . ASP A 1 71 ? -18.002 -4.189 34.431 1.00 80.50 71 ASP A C 1
ATOM 576 O O . ASP A 1 71 ? -18.427 -3.702 35.480 1.00 80.50 71 ASP A O 1
ATOM 580 N N . GLN A 1 72 ? -18.772 -4.938 33.634 1.00 75.94 72 GLN A N 1
ATOM 581 C CA . GLN A 1 72 ? -20.156 -5.325 33.918 1.00 75.94 72 GLN A CA 1
ATOM 582 C C . GLN A 1 72 ? -20.325 -6.839 33.838 1.00 75.94 72 GLN A C 1
ATOM 584 O O . GLN A 1 72 ? -21.041 -7.334 32.973 1.00 75.94 72 GLN A O 1
ATOM 589 N N . ASP A 1 73 ? -19.642 -7.588 34.703 1.00 79.25 73 ASP A N 1
ATOM 590 C CA . ASP A 1 73 ? -19.758 -9.053 34.765 1.00 79.25 73 ASP A CA 1
ATOM 591 C C . ASP A 1 73 ? -19.511 -9.750 33.408 1.00 79.25 73 ASP A C 1
ATOM 593 O O . ASP A 1 73 ? -20.059 -10.817 33.135 1.00 79.25 73 ASP A O 1
ATOM 597 N N . SER A 1 74 ? -18.680 -9.148 32.543 1.00 83.75 74 SER A N 1
ATOM 598 C CA . SER A 1 74 ? -18.399 -9.640 31.182 1.00 83.75 74 SER A CA 1
ATOM 599 C C . SER A 1 74 ? -19.641 -9.748 30.285 1.00 83.75 74 SER A C 1
ATOM 601 O O . SER A 1 74 ? -19.758 -10.653 29.455 1.00 83.75 74 SER A O 1
ATOM 603 N N . VAL A 1 75 ? -20.593 -8.824 30.439 1.00 88.44 75 VAL A N 1
ATOM 604 C CA . VAL A 1 75 ? -21.772 -8.752 29.573 1.00 88.44 75 VAL A CA 1
ATOM 605 C C . VAL A 1 75 ? -21.364 -8.385 28.144 1.00 88.44 75 VAL A C 1
ATOM 607 O O . VAL A 1 75 ? -20.599 -7.448 27.905 1.00 88.44 75 VAL A O 1
ATOM 610 N N . VAL A 1 76 ? -21.926 -9.111 27.178 1.00 91.44 76 VAL A N 1
ATOM 611 C CA . VAL A 1 76 ? -21.753 -8.847 25.746 1.00 91.44 76 VAL A CA 1
ATOM 612 C C . VAL A 1 76 ? -22.862 -7.921 25.253 1.00 91.44 76 VAL A C 1
ATOM 614 O O . VAL A 1 76 ? -24.038 -8.130 25.550 1.00 91.44 76 VAL A O 1
ATOM 617 N N . THR A 1 77 ? -22.488 -6.900 24.488 1.00 92.56 77 THR A N 1
ATOM 618 C CA . THR A 1 77 ? -23.429 -5.934 23.907 1.00 92.56 77 THR A CA 1
ATOM 619 C C . THR A 1 77 ? -24.204 -6.508 22.722 1.00 92.56 77 THR A C 1
ATOM 621 O O . THR A 1 77 ? -23.836 -7.531 22.135 1.00 92.56 77 THR A O 1
ATOM 624 N N . ASP A 1 78 ? -25.233 -5.778 22.291 1.00 92.44 78 ASP A N 1
ATOM 625 C CA . ASP A 1 78 ? -25.804 -5.955 20.955 1.00 92.44 78 ASP A CA 1
ATOM 626 C C . ASP A 1 78 ? -24.827 -5.488 19.854 1.00 92.44 78 ASP A C 1
ATOM 628 O O . ASP A 1 78 ? -23.710 -5.037 20.128 1.00 92.44 78 ASP A O 1
ATOM 632 N N . GLU A 1 79 ? -25.230 -5.646 18.588 1.00 95.12 79 GLU A N 1
ATOM 633 C CA . GLU A 1 79 ? -24.451 -5.197 17.428 1.00 95.12 79 GLU A CA 1
ATOM 634 C C . GLU A 1 79 ? -24.319 -3.664 17.418 1.00 95.12 79 GLU A C 1
ATOM 636 O O . GLU A 1 79 ? -25.275 -2.943 17.135 1.00 95.12 79 GLU A O 1
ATOM 641 N N . LEU A 1 80 ? -23.112 -3.168 17.685 1.00 94.88 80 LEU A N 1
ATOM 642 C CA . LEU A 1 80 ? -22.762 -1.757 17.621 1.00 94.88 80 LEU A CA 1
ATOM 643 C C . LEU A 1 80 ? -22.151 -1.433 16.248 1.00 94.88 80 LEU A C 1
ATOM 645 O O . LEU A 1 80 ? -21.152 -2.053 15.868 1.00 94.88 80 LEU A O 1
ATOM 649 N N . PRO A 1 81 ? -22.704 -0.476 15.487 1.00 95.62 81 PRO A N 1
ATOM 650 C CA . PRO A 1 81 ? -22.105 -0.021 14.237 1.00 95.62 81 PRO A CA 1
ATOM 651 C C . PRO A 1 81 ? -20.752 0.662 14.455 1.00 95.62 81 PRO A C 1
ATOM 653 O O . PRO A 1 81 ? -20.572 1.452 15.388 1.00 95.62 81 PRO A O 1
ATOM 656 N N . MET A 1 82 ? -19.815 0.374 13.551 1.00 95.31 82 MET A N 1
ATOM 657 C CA . MET A 1 82 ? -18.575 1.132 13.386 1.00 95.31 82 MET A CA 1
ATOM 658 C C . MET A 1 82 ? -18.846 2.428 12.616 1.00 95.31 82 MET A C 1
ATOM 660 O O . MET A 1 82 ? -19.797 2.534 11.837 1.00 95.31 82 MET A O 1
ATOM 664 N N . LEU A 1 83 ? -17.992 3.428 12.814 1.00 94.12 83 LEU A N 1
ATOM 665 C CA . LEU A 1 83 ? -18.073 4.682 12.071 1.00 94.12 83 LEU A CA 1
ATOM 666 C C . LEU A 1 83 ? -17.721 4.472 10.590 1.00 94.12 83 LEU A C 1
ATOM 668 O O . LEU A 1 83 ? -16.722 3.847 10.258 1.00 94.12 83 LEU A O 1
ATOM 672 N N . SER A 1 84 ? -18.528 5.035 9.689 1.00 93.19 84 SER A N 1
ATOM 673 C CA . SER A 1 84 ? -18.453 4.764 8.245 1.00 93.19 84 SER A CA 1
ATOM 674 C C . SER A 1 84 ? -17.446 5.625 7.476 1.00 93.19 84 SER A C 1
ATOM 676 O O . SER A 1 84 ? -17.456 5.604 6.247 1.00 93.19 84 SER A O 1
ATOM 678 N N . PHE A 1 85 ? -16.622 6.431 8.154 1.00 91.50 85 PHE A N 1
ATOM 679 C CA . PHE A 1 85 ? -15.592 7.221 7.469 1.00 91.50 85 PHE A CA 1
ATOM 680 C C . PHE A 1 85 ? -14.497 6.326 6.877 1.00 91.50 85 PHE A C 1
ATOM 682 O O . PHE A 1 85 ? -13.806 6.741 5.951 1.00 91.50 85 PHE A O 1
ATOM 689 N N . GLU A 1 86 ? -14.352 5.104 7.396 1.00 90.25 86 GLU A N 1
ATOM 690 C CA . GLU A 1 86 ? -13.382 4.133 6.925 1.00 90.25 86 GLU A CA 1
ATOM 691 C C . GLU A 1 86 ? -13.811 2.700 7.245 1.00 90.25 86 GLU A C 1
ATOM 693 O O . GLU A 1 86 ? -14.311 2.412 8.331 1.00 90.25 86 GLU A O 1
ATOM 698 N N . TYR A 1 87 ? -13.578 1.785 6.302 1.00 92.31 87 TYR A N 1
ATOM 699 C CA . TYR A 1 87 ? -13.779 0.358 6.523 1.00 92.31 87 TYR A CA 1
ATOM 700 C C . TYR A 1 87 ? -12.493 -0.282 7.063 1.00 92.31 87 TYR A C 1
ATOM 702 O O . TYR A 1 87 ? -11.683 -0.825 6.314 1.00 92.31 87 TYR A O 1
ATOM 710 N N . GLU A 1 88 ? -12.306 -0.205 8.379 1.00 92.12 88 GLU A N 1
ATOM 711 C CA . GLU A 1 88 ? -11.200 -0.846 9.097 1.00 92.12 88 GLU A CA 1
ATOM 712 C C . GLU A 1 88 ? -11.751 -1.557 10.340 1.00 92.12 88 GLU A C 1
ATOM 714 O O . GLU A 1 88 ? -11.831 -0.989 11.432 1.00 92.12 88 GLU A O 1
ATOM 719 N N . MET A 1 89 ? -12.188 -2.807 10.161 1.00 93.56 89 MET A N 1
ATOM 720 C CA . MET A 1 89 ? -12.724 -3.597 11.271 1.00 93.56 89 MET A CA 1
ATOM 721 C C . MET A 1 89 ? -11.584 -4.015 12.218 1.00 93.56 89 MET A C 1
ATOM 723 O O . MET A 1 89 ? -10.533 -4.446 11.734 1.00 93.56 89 MET A O 1
ATOM 727 N N . PRO A 1 90 ? -11.766 -3.900 13.547 1.00 93.94 90 PRO A N 1
ATOM 728 C CA . PRO A 1 90 ? -10.809 -4.423 14.521 1.00 93.94 90 PRO A CA 1
ATOM 729 C C . PRO A 1 90 ? -10.758 -5.955 14.463 1.00 93.94 90 PRO A C 1
ATOM 731 O O . PRO A 1 90 ? -11.628 -6.586 13.861 1.00 93.94 90 PRO A O 1
ATOM 734 N N . ASN A 1 91 ? -9.768 -6.556 15.114 1.00 93.94 91 ASN A N 1
ATOM 735 C CA . ASN A 1 91 ? -9.738 -7.997 15.335 1.00 93.94 91 ASN A CA 1
ATOM 736 C C . ASN A 1 91 ? -10.569 -8.374 16.567 1.00 93.94 91 ASN A C 1
ATOM 738 O O . ASN A 1 91 ? -10.883 -7.532 17.407 1.00 93.94 91 ASN A O 1
ATOM 742 N N . VAL A 1 92 ? -10.919 -9.656 16.679 1.00 95.50 92 VAL A N 1
ATOM 743 C CA . VAL A 1 92 ? -11.431 -10.210 17.941 1.00 95.50 92 VAL A CA 1
ATOM 744 C C . VAL A 1 92 ? -10.366 -10.013 19.023 1.00 95.50 92 VAL A C 1
ATOM 746 O O . VAL A 1 92 ? -9.174 -10.047 18.720 1.00 95.50 92 VAL A O 1
ATOM 749 N N . ASP A 1 93 ? -10.812 -9.743 20.246 1.00 94.06 93 ASP A N 1
ATOM 750 C CA . ASP A 1 93 ? -9.998 -9.414 21.421 1.00 94.06 93 ASP A CA 1
ATOM 751 C C . ASP A 1 93 ? -9.305 -8.036 21.388 1.00 94.06 93 ASP A C 1
ATOM 753 O O . ASP A 1 93 ? -8.704 -7.633 22.385 1.00 94.06 93 ASP A O 1
ATOM 757 N N . ASP A 1 94 ? -9.433 -7.250 20.307 1.00 94.31 94 ASP A N 1
ATOM 758 C CA . ASP A 1 94 ? -8.912 -5.878 20.299 1.00 94.31 94 ASP A CA 1
ATOM 759 C C . ASP A 1 94 ? -9.693 -4.991 21.295 1.00 94.31 94 ASP A C 1
ATOM 761 O O . ASP A 1 94 ? -10.929 -5.046 21.348 1.00 94.31 94 ASP A O 1
ATOM 765 N N . PRO A 1 95 ? -9.013 -4.107 22.046 1.00 95.31 95 PRO A N 1
ATOM 766 C CA . PRO A 1 95 ? -9.679 -3.110 22.870 1.00 95.31 95 PRO A CA 1
ATOM 767 C C . PRO A 1 95 ? -10.231 -1.964 22.011 1.00 95.31 95 PRO A C 1
ATOM 769 O O . PRO A 1 95 ? -9.552 -1.418 21.133 1.00 95.31 95 PRO A O 1
ATOM 772 N N . VAL A 1 96 ? -11.470 -1.559 22.289 1.00 95.56 96 VAL A N 1
ATOM 773 C CA . VAL A 1 96 ? -12.176 -0.505 21.551 1.00 95.56 96 VAL A CA 1
ATOM 774 C C . VAL A 1 96 ? -12.913 0.456 22.476 1.00 95.56 96 VAL A C 1
ATOM 776 O O . VAL A 1 96 ? -13.380 0.092 23.556 1.00 95.56 96 VAL A O 1
ATOM 779 N N . LEU A 1 97 ? -13.038 1.704 22.028 1.00 94.50 97 LEU A N 1
ATOM 780 C CA . LEU A 1 97 ? -13.820 2.741 22.691 1.00 94.50 97 LEU A CA 1
ATOM 781 C C . LEU A 1 97 ? -15.227 2.793 22.090 1.00 94.50 97 LEU A C 1
ATOM 783 O O . LEU A 1 97 ? -15.386 2.902 20.875 1.00 94.50 97 LEU A O 1
ATOM 787 N N . CYS A 1 98 ? -16.250 2.773 22.937 1.00 93.06 98 CYS A N 1
ATOM 788 C CA . CYS A 1 98 ? -17.650 2.818 22.534 1.00 93.06 98 CYS A CA 1
ATOM 789 C C . CYS A 1 98 ? -18.406 3.970 23.202 1.00 93.06 98 CYS A C 1
ATOM 791 O O . CYS A 1 98 ? -18.155 4.332 24.355 1.00 93.06 98 CYS A O 1
ATOM 793 N N . LEU A 1 99 ? -19.366 4.518 22.458 1.00 92.50 99 LEU A N 1
ATOM 794 C CA . LEU A 1 99 ? -20.335 5.505 22.917 1.00 92.50 99 LEU A CA 1
ATOM 795 C C . LEU A 1 99 ? -21.723 4.860 22.935 1.00 92.50 99 LEU A C 1
ATOM 797 O O . LEU A 1 99 ? -22.232 4.476 21.887 1.00 92.50 99 LEU A O 1
ATOM 801 N N . PHE A 1 100 ? -22.363 4.788 24.093 1.00 90.44 100 PHE A N 1
ATOM 802 C CA . PHE A 1 100 ? -23.715 4.269 24.260 1.00 90.44 100 PHE A CA 1
ATOM 803 C C . PHE A 1 100 ? -24.733 5.408 24.329 1.00 90.44 100 PHE A C 1
ATOM 805 O O . PHE A 1 100 ? -24.536 6.410 25.018 1.00 90.44 100 PHE A O 1
ATOM 812 N N . LEU A 1 101 ? -25.836 5.262 23.596 1.00 85.12 101 LEU A N 1
ATOM 813 C CA . LEU A 1 101 ? -26.939 6.214 23.569 1.00 85.12 101 LEU A CA 1
ATOM 814 C C . LEU A 1 101 ? -28.033 5.768 24.550 1.00 85.12 101 LEU A C 1
ATOM 816 O O . LEU A 1 101 ? -28.804 4.853 24.268 1.00 85.12 101 LEU A O 1
ATOM 820 N N . GLY A 1 102 ? -28.143 6.460 25.687 1.00 71.44 102 GLY A N 1
ATOM 821 C CA . GLY A 1 102 ? -29.182 6.222 26.695 1.00 71.44 102 GLY A CA 1
ATOM 822 C C . GLY A 1 102 ? -28.728 5.342 27.863 1.00 71.44 102 GLY A C 1
ATOM 823 O O . GLY A 1 102 ? -27.541 5.185 28.125 1.00 71.44 102 GLY A O 1
ATOM 824 N N . ASN A 1 103 ? -29.690 4.795 28.609 1.00 67.38 103 ASN A N 1
ATOM 825 C CA . ASN A 1 103 ? -29.447 4.171 29.916 1.00 67.38 103 ASN A CA 1
ATOM 826 C C . ASN A 1 103 ? -28.973 2.699 29.832 1.00 67.38 103 ASN A C 1
ATOM 828 O O . ASN A 1 103 ? -29.132 1.963 30.805 1.00 67.38 103 ASN A O 1
ATOM 832 N N . GLY A 1 104 ? -28.457 2.234 28.691 1.00 74.94 104 GLY A N 1
ATOM 833 C CA . GLY A 1 104 ? -28.142 0.819 28.472 1.00 74.94 104 GLY A CA 1
ATOM 834 C C . GLY A 1 104 ? -27.093 0.577 27.390 1.00 74.94 104 GLY A C 1
ATOM 835 O O . GLY A 1 104 ? -26.579 1.514 26.791 1.00 74.94 104 GLY A O 1
ATOM 836 N N . ILE A 1 105 ? -26.794 -0.700 27.150 1.00 75.38 105 ILE A N 1
ATOM 837 C CA . ILE A 1 105 ? -25.712 -1.163 26.262 1.00 75.38 105 ILE A CA 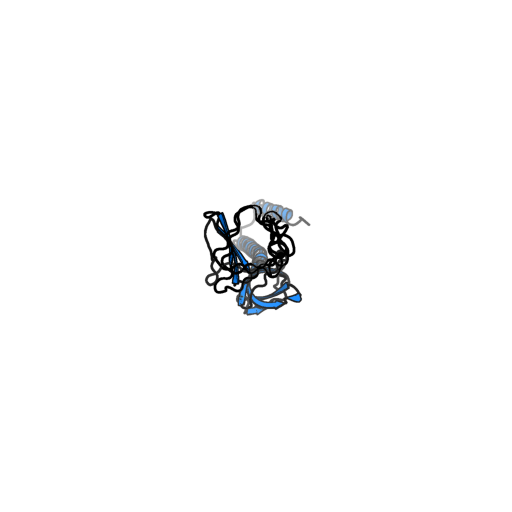1
ATOM 838 C C . ILE A 1 105 ? -26.204 -1.67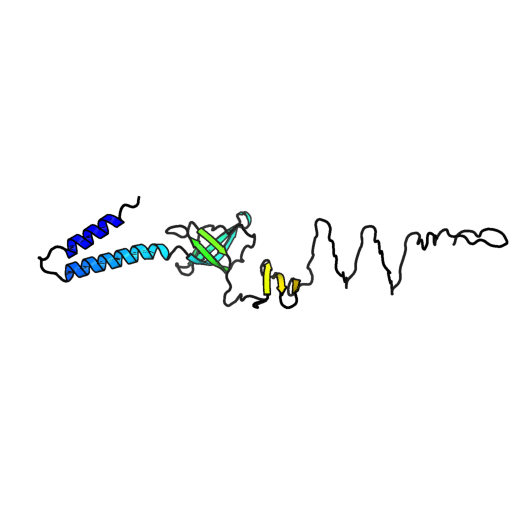0 24.895 1.00 75.38 105 ILE A C 1
ATOM 840 O O . ILE A 1 105 ? -25.439 -2.239 24.121 1.00 75.38 105 ILE A O 1
ATOM 844 N N . THR A 1 106 ? -27.498 -1.502 24.616 1.00 81.19 106 THR A N 1
ATOM 845 C CA . THR A 1 106 ? -28.161 -2.014 23.407 1.00 81.19 106 THR A CA 1
ATOM 846 C C . THR A 1 106 ? -28.000 -1.082 22.209 1.00 81.19 106 THR A C 1
ATOM 848 O O . THR A 1 106 ? -27.934 -1.537 21.074 1.00 81.19 106 THR A O 1
ATOM 851 N N . ASN A 1 107 ? -27.910 0.229 22.454 1.00 86.50 107 ASN A N 1
ATOM 852 C CA . ASN A 1 107 ? -27.783 1.248 21.417 1.00 86.50 107 ASN A CA 1
ATOM 853 C C . ASN A 1 107 ? -26.501 2.047 21.626 1.00 86.50 107 ASN A C 1
ATOM 855 O O . ASN A 1 107 ? -26.288 2.629 22.689 1.00 86.50 107 ASN A O 1
ATOM 859 N N . GLY A 1 108 ? -25.670 2.129 20.596 1.00 92.00 108 GLY A N 1
ATOM 860 C CA . GLY A 1 108 ? -24.416 2.863 20.650 1.00 92.00 108 GLY A CA 1
ATOM 861 C C . GLY A 1 108 ? -23.642 2.786 19.344 1.00 92.00 108 GLY A C 1
ATOM 862 O O . GLY A 1 108 ? -24.145 2.284 18.345 1.00 92.00 108 GLY A O 1
ATOM 863 N N . PHE A 1 109 ? -22.414 3.282 19.375 1.00 94.25 109 PHE A N 1
ATOM 864 C CA . PHE A 1 109 ? -21.461 3.252 18.274 1.00 94.25 109 PHE A CA 1
ATOM 865 C C . PHE A 1 109 ? -20.096 2.833 18.803 1.00 94.25 109 PHE A C 1
ATOM 867 O O . PHE A 1 109 ? -19.680 3.275 19.879 1.00 94.25 109 PHE A O 1
ATOM 874 N N . CYS A 1 110 ? -19.372 2.038 18.023 1.00 94.81 110 CYS A N 1
ATOM 875 C CA . CYS A 1 110 ? -17.953 1.830 18.257 1.00 94.81 110 CYS A CA 1
ATOM 876 C C . CYS A 1 110 ? -17.164 2.948 17.571 1.00 94.81 110 CYS A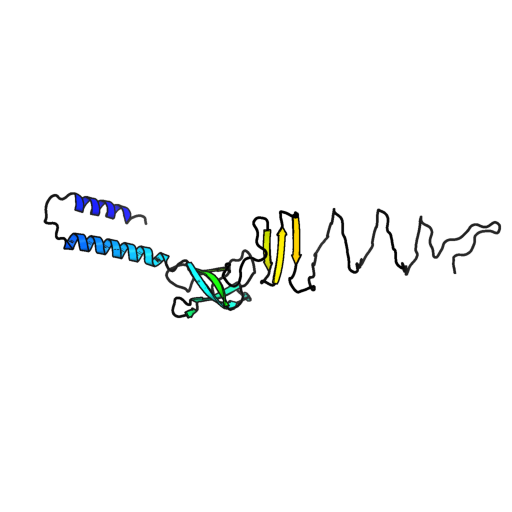 C 1
ATOM 878 O O . CYS A 1 110 ? -17.270 3.151 16.360 1.00 94.81 110 CYS A O 1
ATOM 880 N N . LEU A 1 111 ? -16.375 3.680 18.357 1.00 93.88 111 LEU A N 1
ATOM 881 C CA . LEU A 1 111 ? -15.515 4.762 17.877 1.00 93.88 111 LEU A CA 1
ATOM 882 C C . LEU A 1 111 ? -14.178 4.237 17.333 1.00 93.88 111 LEU A C 1
ATOM 884 O O . LEU A 1 111 ? -13.464 4.974 16.658 1.00 93.88 111 LEU A O 1
ATOM 888 N N . GLY A 1 112 ? -13.863 2.968 17.602 1.00 92.88 112 GLY A N 1
ATOM 889 C CA . GLY A 1 112 ? -12.694 2.270 17.087 1.00 92.88 112 GLY A CA 1
ATOM 890 C C . GLY A 1 112 ? -11.642 1.961 18.148 1.00 92.88 112 GLY A C 1
ATOM 891 O O . GLY A 1 112 ? -11.867 2.075 19.356 1.00 92.88 112 GLY A O 1
ATOM 892 N N . ARG A 1 113 ? -10.482 1.520 17.660 1.00 93.38 113 ARG A N 1
ATOM 893 C CA . ARG A 1 113 ? -9.314 1.162 18.471 1.00 93.38 113 ARG A CA 1
ATOM 894 C C . ARG A 1 113 ? -8.590 2.420 18.945 1.00 93.38 113 ARG A C 1
ATOM 896 O O . ARG A 1 113 ? -8.626 3.459 18.289 1.00 93.38 113 ARG A O 1
ATOM 903 N N . TYR A 1 114 ? -7.888 2.304 20.061 1.00 92.69 114 TYR A N 1
ATOM 904 C CA . TYR A 1 114 ? -7.011 3.340 20.602 1.00 92.69 114 TYR A CA 1
ATOM 905 C C . TYR A 1 114 ? -5.635 2.735 20.897 1.00 92.69 114 TYR A C 1
ATOM 907 O O . TYR A 1 114 ? -5.500 1.517 20.965 1.00 92.69 114 TYR A O 1
ATOM 915 N N . PHE A 1 115 ? -4.603 3.564 21.049 1.00 93.75 115 PHE A N 1
ATOM 916 C CA . PHE A 1 115 ? -3.275 3.071 21.425 1.00 93.75 115 PHE A CA 1
ATOM 917 C C . PHE A 1 115 ? -3.257 2.621 22.888 1.00 93.75 115 PHE A C 1
ATOM 919 O O . PHE A 1 115 ? -3.726 3.342 23.769 1.00 93.75 115 PHE A O 1
ATOM 926 N N . TYR A 1 116 ? -2.684 1.451 23.150 1.00 92.38 116 TYR A N 1
ATOM 927 C CA . TYR A 1 116 ? -2.598 0.844 24.481 1.00 92.38 116 TYR A CA 1
ATOM 928 C C . TYR A 1 116 ? -1.246 0.145 24.663 1.00 92.38 116 TYR A C 1
ATOM 930 O O . TYR A 1 116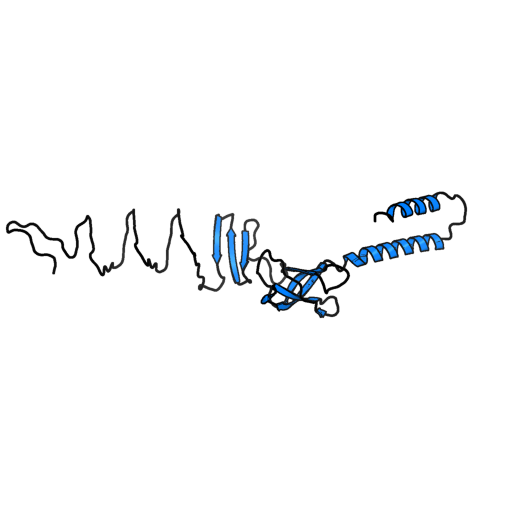 ? -0.396 0.201 23.776 1.00 92.38 116 TYR A O 1
ATOM 938 N N . ALA A 1 117 ? -1.007 -0.463 25.828 1.00 92.12 117 ALA A N 1
ATOM 939 C CA . ALA A 1 117 ? 0.298 -1.020 26.198 1.00 92.12 117 ALA A CA 1
ATOM 940 C C . ALA A 1 117 ? 0.905 -1.938 25.117 1.00 92.12 117 ALA A C 1
ATOM 942 O O . ALA A 1 117 ? 2.076 -1.769 24.785 1.00 92.12 117 ALA A O 1
ATOM 943 N N . ASP A 1 118 ? 0.094 -2.809 24.508 1.00 90.44 118 ASP A N 1
ATOM 944 C CA . ASP A 1 118 ? 0.573 -3.803 23.536 1.00 90.44 118 ASP A CA 1
ATOM 945 C C . ASP A 1 118 ? 0.497 -3.335 22.070 1.00 90.44 118 ASP A C 1
ATOM 947 O O . ASP A 1 118 ? 1.037 -3.984 21.176 1.00 90.44 118 ASP A O 1
ATOM 951 N N . ASP A 1 119 ? -0.150 -2.199 21.794 1.00 90.81 119 ASP A N 1
ATOM 952 C CA . ASP A 1 119 ? -0.196 -1.584 20.463 1.00 90.81 119 ASP A CA 1
ATOM 953 C C . ASP A 1 119 ? 0.105 -0.093 20.580 1.00 90.81 119 ASP A C 1
ATOM 955 O O . ASP A 1 119 ? -0.782 0.762 20.546 1.00 90.81 119 ASP A O 1
ATOM 959 N N . GLN A 1 120 ? 1.386 0.210 20.758 1.00 92.00 120 GLN A N 1
ATOM 960 C CA . GLN A 1 120 ? 1.895 1.575 20.734 1.00 92.00 120 GLN A CA 1
ATOM 961 C C . GLN A 1 120 ? 1.996 2.099 19.291 1.00 92.00 120 GLN A C 1
ATOM 963 O O . GLN A 1 120 ? 2.148 1.313 18.348 1.00 92.00 120 GLN A O 1
ATOM 968 N N . PRO A 1 121 ? 1.962 3.427 19.083 1.00 91.81 121 PRO A N 1
ATOM 969 C CA . PRO A 1 121 ? 2.175 4.004 17.762 1.00 91.81 121 PRO A CA 1
ATOM 970 C C . PRO A 1 121 ? 3.542 3.594 17.193 1.00 91.81 121 PRO A C 1
ATOM 972 O O . PRO A 1 121 ? 4.585 3.834 17.808 1.00 91.81 121 PRO A O 1
ATOM 975 N N . ASN A 1 122 ? 3.543 2.991 16.004 1.00 89.12 122 ASN A N 1
ATOM 976 C CA . ASN A 1 122 ? 4.756 2.580 15.302 1.00 89.12 122 ASN A CA 1
ATOM 977 C C . ASN A 1 122 ? 4.573 2.704 13.771 1.00 89.12 122 ASN A C 1
ATOM 979 O O . ASN A 1 122 ? 3.709 2.019 13.211 1.00 89.12 122 ASN A O 1
ATOM 983 N N . PRO A 1 123 ? 5.371 3.529 13.064 1.00 92.06 123 PRO A N 1
ATOM 984 C CA . PRO A 1 123 ? 6.359 4.479 13.591 1.00 92.06 123 PRO A CA 1
ATOM 985 C C . PRO A 1 123 ? 5.716 5.614 14.406 1.00 92.06 123 PRO A C 1
ATOM 987 O O . PRO A 1 123 ? 4.513 5.856 14.314 1.00 92.06 123 PRO A O 1
ATOM 990 N N . ASN A 1 124 ? 6.526 6.311 15.202 1.00 92.69 124 ASN A N 1
ATOM 991 C CA . ASN A 1 124 ? 6.124 7.468 16.003 1.00 92.69 124 ASN A CA 1
ATOM 992 C C . ASN A 1 124 ? 7.125 8.623 15.832 1.00 92.69 124 ASN A C 1
ATOM 994 O O . ASN A 1 124 ? 8.264 8.411 15.426 1.00 92.69 124 ASN A O 1
ATOM 998 N N . GLY A 1 125 ? 6.677 9.850 16.098 1.00 95.12 125 GLY A N 1
ATOM 999 C CA . GLY A 1 125 ? 7.487 11.063 15.973 1.00 95.12 125 GLY A CA 1
ATOM 1000 C C . GLY A 1 125 ? 6.638 12.280 15.615 1.00 95.12 125 GLY A C 1
ATOM 1001 O O . GLY A 1 125 ? 5.582 12.142 15.004 1.00 95.12 125 GLY A O 1
ATOM 1002 N N . ALA A 1 126 ? 7.098 13.478 15.986 1.00 95.75 126 ALA A N 1
ATOM 1003 C CA . ALA A 1 126 ? 6.366 14.725 15.726 1.00 95.75 126 ALA A CA 1
ATOM 1004 C C . ALA A 1 126 ? 6.193 15.027 14.223 1.00 95.75 126 ALA A C 1
ATOM 1006 O O . ALA A 1 126 ? 5.227 15.679 13.830 1.00 95.75 126 ALA A O 1
ATOM 1007 N N . ASP A 1 127 ? 7.110 14.523 13.393 1.00 97.06 127 ASP A N 1
ATOM 1008 C CA . ASP A 1 127 ? 7.146 14.730 11.942 1.00 97.06 127 ASP A CA 1
ATOM 1009 C C . ASP A 1 127 ? 6.616 13.536 11.133 1.00 97.06 127 ASP A C 1
ATOM 1011 O O . ASP A 1 127 ? 6.696 13.539 9.903 1.00 97.06 127 ASP A O 1
ATOM 1015 N N . ILE A 1 128 ? 6.055 12.528 11.807 1.00 97.56 128 ILE A N 1
ATOM 1016 C CA . ILE A 1 128 ? 5.586 11.294 11.181 1.00 97.56 128 ILE A CA 1
ATOM 1017 C C . ILE A 1 128 ? 4.060 11.270 11.130 1.00 97.56 128 ILE A C 1
ATOM 1019 O O . ILE A 1 128 ? 3.382 11.328 12.154 1.00 97.56 128 ILE A O 1
ATOM 1023 N N . TYR A 1 129 ? 3.515 11.102 9.930 1.00 97.75 129 TYR A N 1
ATOM 1024 C CA . TYR A 1 129 ? 2.138 10.665 9.729 1.00 97.75 129 TYR A CA 1
ATOM 1025 C C . TYR A 1 129 ? 2.145 9.192 9.327 1.00 97.75 129 TYR A C 1
ATOM 1027 O O . TYR A 1 129 ? 2.834 8.817 8.381 1.00 97.75 129 TYR A O 1
ATOM 1035 N N . CYS A 1 130 ? 1.379 8.354 10.024 1.00 96.31 130 CYS A N 1
ATOM 1036 C CA . CYS A 1 130 ? 1.264 6.932 9.719 1.00 96.31 130 CYS A CA 1
ATOM 1037 C C . CYS A 1 130 ? -0.204 6.521 9.649 1.00 96.31 130 CYS A C 1
ATOM 1039 O O . CYS A 1 130 ? -0.944 6.669 10.623 1.00 96.31 130 CYS A O 1
ATOM 1041 N N . LYS A 1 131 ? -0.596 5.942 8.515 1.00 94.12 131 LYS A N 1
ATOM 1042 C CA . LYS A 1 131 ? -1.848 5.215 8.358 1.00 94.12 131 LYS A CA 1
ATOM 1043 C C . LYS A 1 131 ? -1.544 3.725 8.253 1.00 94.12 131 LYS A C 1
ATOM 1045 O O . LYS A 1 131 ? -0.900 3.286 7.303 1.00 94.12 131 LYS A O 1
ATOM 1050 N N . ARG A 1 132 ? -1.990 2.952 9.244 1.00 92.00 132 ARG A N 1
ATOM 1051 C CA . ARG A 1 132 ? -1.897 1.485 9.245 1.00 92.00 132 ARG A CA 1
ATOM 1052 C C . ARG A 1 132 ? -3.142 0.910 8.580 1.00 92.00 132 ARG A C 1
ATOM 1054 O O . ARG A 1 132 ? -4.238 1.397 8.822 1.00 92.00 132 ARG A O 1
ATOM 1061 N N . PHE A 1 133 ? -2.962 -0.138 7.791 1.00 91.75 133 PHE A N 1
ATOM 1062 C CA . PHE A 1 133 ? -4.033 -0.925 7.197 1.00 91.75 133 PHE A CA 1
ATOM 1063 C C . PHE A 1 133 ? -4.026 -2.298 7.867 1.00 91.75 133 PHE A C 1
ATOM 1065 O O . PHE A 1 133 ? -3.081 -3.073 7.695 1.00 91.75 133 PHE A O 1
ATOM 1072 N N . LEU A 1 134 ? -5.048 -2.572 8.685 1.00 89.50 134 LEU A N 1
ATOM 1073 C CA . LEU A 1 134 ? -5.247 -3.866 9.357 1.00 89.50 134 LEU A CA 1
ATOM 1074 C C . LEU A 1 134 ? -4.001 -4.365 10.117 1.00 89.50 134 LEU A C 1
ATOM 1076 O O . LEU A 1 134 ? -3.687 -5.550 10.123 1.00 89.50 134 LEU A O 1
ATOM 1080 N N . ARG A 1 135 ? -3.259 -3.438 10.745 1.00 85.62 135 ARG A N 1
ATOM 1081 C CA . ARG A 1 135 ? -2.005 -3.675 11.497 1.00 85.62 135 ARG A CA 1
ATOM 1082 C C . ARG A 1 135 ? -0.825 -4.237 10.683 1.00 85.62 135 ARG A C 1
ATOM 1084 O O . ARG A 1 135 ? 0.246 -4.375 11.267 1.00 85.62 135 ARG A O 1
ATOM 1091 N N . GLN A 1 136 ? -0.993 -4.507 9.389 1.00 87.56 136 GLN A N 1
ATOM 1092 C CA . GLN A 1 136 ? 0.022 -5.116 8.528 1.00 87.56 136 GLN A CA 1
ATOM 1093 C C . GLN A 1 136 ? 0.657 -4.074 7.611 1.00 87.56 136 GLN A C 1
ATOM 1095 O O . GLN A 1 136 ? 1.783 -3.654 7.846 1.00 87.56 136 GLN A O 1
ATOM 1100 N N . ALA A 1 137 ? -0.064 -3.597 6.596 1.00 93.50 137 ALA A N 1
ATOM 1101 C CA . ALA A 1 137 ? 0.473 -2.591 5.689 1.00 93.50 137 ALA A CA 1
ATOM 1102 C C . ALA A 1 137 ? 0.445 -1.197 6.329 1.00 93.50 137 ALA A C 1
ATOM 1104 O O . ALA A 1 137 ? -0.347 -0.909 7.231 1.00 93.50 137 ALA A O 1
ATOM 1105 N N . ARG A 1 138 ? 1.303 -0.300 5.849 1.00 95.06 138 ARG A N 1
ATOM 1106 C CA . ARG A 1 138 ? 1.347 1.090 6.304 1.00 95.06 138 ARG A CA 1
ATOM 1107 C C . ARG A 1 138 ? 1.697 2.058 5.183 1.00 95.06 138 ARG A C 1
ATOM 1109 O O . ARG A 1 138 ? 2.560 1.777 4.353 1.00 95.06 138 ARG A O 1
ATOM 1116 N N . LEU A 1 139 ? 1.057 3.220 5.232 1.00 96.88 139 LEU A N 1
ATOM 1117 C CA . LEU A 1 139 ? 1.436 4.433 4.522 1.00 96.88 139 LEU A CA 1
ATOM 1118 C C . LEU A 1 139 ? 2.046 5.394 5.540 1.00 96.88 139 LEU A C 1
ATOM 1120 O O . LEU A 1 139 ? 1.403 5.749 6.528 1.00 96.88 139 LEU A O 1
ATOM 1124 N N . VAL A 1 140 ? 3.291 5.796 5.312 1.00 97.88 140 VAL A N 1
ATOM 1125 C CA . VAL A 1 140 ? 4.052 6.649 6.225 1.00 97.88 140 VAL A CA 1
ATOM 1126 C C . VAL A 1 140 ? 4.560 7.860 5.466 1.00 97.88 140 VAL A C 1
ATOM 1128 O O . VAL A 1 140 ? 5.282 7.706 4.490 1.00 97.88 140 VAL A O 1
ATOM 1131 N N . TYR A 1 141 ? 4.209 9.056 5.921 1.00 98.31 141 TYR A N 1
ATOM 1132 C CA . TYR A 1 141 ? 4.837 10.291 5.471 1.00 98.31 141 TYR A CA 1
ATOM 1133 C C . TYR A 1 141 ? 5.761 10.816 6.565 1.00 98.31 141 TYR A C 1
ATOM 1135 O O . TYR A 1 141 ? 5.314 11.079 7.681 1.00 98.31 141 TYR A O 1
ATOM 1143 N N . ASP A 1 142 ? 7.036 10.977 6.230 1.00 98.06 142 ASP A N 1
ATOM 1144 C CA . ASP A 1 142 ? 8.040 11.603 7.081 1.00 98.06 142 ASP A CA 1
ATOM 1145 C C . ASP A 1 142 ? 8.345 13.007 6.557 1.00 98.06 142 ASP A C 1
ATOM 1147 O O . ASP A 1 142 ? 8.898 13.186 5.469 1.00 98.06 142 ASP A O 1
ATOM 1151 N N . ARG A 1 143 ? 7.976 14.025 7.340 1.00 98.00 143 ARG A N 1
ATOM 1152 C CA . ARG A 1 143 ? 8.172 15.433 6.981 1.00 98.00 143 ARG A CA 1
ATOM 1153 C C . ARG A 1 143 ? 9.646 15.837 6.982 1.00 98.00 143 ARG A C 1
ATOM 1155 O O . ARG A 1 143 ? 10.011 16.723 6.210 1.00 98.00 143 ARG A O 1
ATOM 1162 N N . SER A 1 144 ? 10.475 15.213 7.817 1.00 96.56 144 SER A N 1
ATOM 1163 C CA . SER A 1 144 ? 11.893 15.560 7.942 1.00 96.56 144 SER A CA 1
ATOM 1164 C C . SER A 1 144 ? 12.663 15.197 6.670 1.00 96.56 144 SER A C 1
ATOM 1166 O O . SER A 1 144 ? 13.386 16.031 6.121 1.00 96.56 144 SER A O 1
ATOM 1168 N N . SER A 1 145 ? 12.418 13.996 6.141 1.00 97.19 145 SER A N 1
ATOM 1169 C CA . SER A 1 145 ? 12.980 13.508 4.878 1.00 97.19 145 SER A CA 1
ATOM 1170 C C . SER A 1 145 ? 12.133 13.864 3.651 1.00 97.19 145 SER A C 1
ATOM 1172 O O . SER A 1 145 ? 12.599 13.701 2.526 1.00 97.19 145 SER A O 1
ATOM 1174 N N . LYS A 1 146 ? 10.901 14.356 3.849 1.00 97.25 146 LYS A N 1
ATOM 1175 C CA . LYS A 1 146 ? 9.892 14.621 2.804 1.00 97.25 146 LYS A CA 1
ATOM 1176 C C . LYS A 1 146 ? 9.566 13.382 1.965 1.00 97.25 146 LYS A C 1
ATOM 1178 O O . LYS A 1 146 ? 9.304 13.489 0.768 1.00 97.25 146 LYS A O 1
ATOM 1183 N N . THR A 1 147 ? 9.572 12.213 2.601 1.00 97.62 147 THR A N 1
ATOM 1184 C CA . THR A 1 147 ? 9.367 10.922 1.937 1.00 97.62 147 THR A CA 1
ATOM 1185 C C . THR A 1 147 ? 8.008 10.340 2.301 1.00 97.62 147 THR A C 1
ATOM 1187 O O . THR A 1 147 ? 7.637 10.292 3.474 1.00 97.62 147 THR A O 1
ATOM 1190 N N . LEU A 1 148 ? 7.269 9.878 1.291 1.00 97.88 148 LEU A N 1
ATOM 1191 C CA . LEU A 1 148 ? 6.066 9.065 1.453 1.00 97.88 148 LEU A CA 1
ATOM 1192 C C . LEU A 1 148 ? 6.402 7.608 1.121 1.00 97.88 148 LEU A C 1
ATOM 1194 O O . LEU A 1 148 ? 6.828 7.311 0.009 1.00 97.88 148 LEU A O 1
ATOM 1198 N N . THR A 1 149 ? 6.164 6.705 2.064 1.00 96.62 149 THR A N 1
ATOM 1199 C CA . THR A 1 149 ? 6.499 5.283 1.960 1.00 96.62 149 THR A CA 1
ATOM 1200 C C . THR A 1 149 ? 5.246 4.436 2.118 1.00 96.62 149 THR A C 1
ATOM 1202 O O . THR A 1 149 ? 4.563 4.517 3.139 1.00 96.62 149 THR A O 1
ATOM 1205 N N . LEU A 1 150 ? 4.972 3.572 1.140 1.00 96.44 150 LEU A N 1
ATOM 1206 C CA . LEU A 1 150 ? 4.045 2.451 1.289 1.00 96.44 150 LEU A CA 1
ATOM 1207 C C . LEU A 1 150 ? 4.860 1.185 1.546 1.00 96.44 150 LEU A C 1
ATOM 1209 O O . LEU A 1 150 ? 5.818 0.911 0.828 1.00 96.44 150 LEU A O 1
ATOM 1213 N N . SER A 1 151 ? 4.523 0.442 2.597 1.00 94.62 151 SER A N 1
ATOM 1214 C CA . SER A 1 151 ? 5.257 -0.773 2.962 1.00 94.62 151 SER A CA 1
ATOM 1215 C C . SER A 1 151 ? 4.373 -1.779 3.685 1.00 94.62 151 SER A C 1
ATOM 1217 O O . SER A 1 151 ? 3.437 -1.401 4.390 1.00 94.62 151 SER A O 1
ATOM 1219 N N . ILE A 1 152 ? 4.721 -3.055 3.552 1.00 94.81 152 ILE A N 1
ATOM 1220 C CA . ILE A 1 152 ? 4.229 -4.140 4.397 1.00 94.81 152 ILE A CA 1
ATOM 1221 C C . ILE A 1 152 ? 5.460 -4.652 5.149 1.00 94.81 152 ILE A C 1
ATOM 1223 O O . ILE A 1 152 ? 6.319 -5.271 4.523 1.00 94.81 152 ILE A O 1
ATOM 1227 N N . PRO A 1 153 ? 5.630 -4.329 6.444 1.00 89.38 153 PRO A N 1
ATOM 1228 C CA . PRO A 1 153 ? 6.709 -4.898 7.238 1.00 89.38 153 PRO A CA 1
ATOM 1229 C C . PRO A 1 153 ? 6.693 -6.423 7.111 1.00 89.38 153 PRO A C 1
ATOM 1231 O O . PRO A 1 153 ? 5.624 -7.032 7.105 1.00 89.38 153 PRO A O 1
ATOM 1234 N N . ASP A 1 154 ? 7.877 -7.012 6.962 1.00 88.38 154 ASP A N 1
ATOM 1235 C CA . ASP A 1 154 ? 8.087 -8.463 6.884 1.00 88.38 154 ASP A CA 1
ATOM 1236 C C . ASP A 1 154 ? 7.498 -9.158 5.639 1.00 88.38 154 ASP A C 1
ATOM 1238 O O . ASP A 1 154 ? 7.423 -10.385 5.587 1.00 88.38 154 ASP A O 1
ATOM 1242 N N . SER A 1 155 ? 7.132 -8.397 4.601 1.00 90.31 155 SER A N 1
ATOM 1243 C CA . SER A 1 155 ? 6.695 -8.936 3.310 1.00 90.31 155 SER A CA 1
ATOM 1244 C C . SER A 1 155 ? 7.295 -8.163 2.136 1.00 90.31 155 SER A C 1
ATOM 1246 O O . SER A 1 155 ? 7.486 -6.949 2.195 1.00 90.31 155 SER A O 1
ATOM 1248 N N . ASN A 1 156 ? 7.553 -8.878 1.040 1.00 84.50 156 ASN A N 1
ATOM 1249 C CA . ASN A 1 156 ? 7.938 -8.300 -0.251 1.00 84.50 156 ASN A CA 1
ATOM 1250 C C . ASN A 1 156 ? 6.803 -8.389 -1.289 1.00 84.50 156 ASN A C 1
ATOM 1252 O O . ASN A 1 156 ? 6.991 -8.000 -2.438 1.00 84.50 156 ASN A O 1
ATOM 1256 N N . ASP A 1 157 ? 5.621 -8.864 -0.888 1.00 88.31 157 ASP A N 1
ATOM 1257 C CA . ASP A 1 157 ? 4.514 -9.210 -1.788 1.00 88.31 157 ASP A CA 1
ATOM 1258 C C . ASP A 1 157 ? 3.518 -8.051 -1.961 1.00 88.31 157 ASP A C 1
ATOM 1260 O O . ASP A 1 157 ? 2.299 -8.233 -1.991 1.00 88.31 157 ASP A O 1
ATOM 1264 N N . MET A 1 158 ? 4.023 -6.820 -2.050 1.00 92.56 158 MET A N 1
ATOM 1265 C CA . MET A 1 158 ? 3.184 -5.644 -2.267 1.00 92.56 158 MET A CA 1
ATOM 1266 C C . MET A 1 158 ? 2.966 -5.408 -3.763 1.00 92.56 158 MET A C 1
ATOM 1268 O O . MET A 1 158 ? 3.912 -5.158 -4.506 1.00 92.56 158 MET A O 1
ATOM 1272 N N . ASN A 1 159 ? 1.702 -5.379 -4.180 1.00 94.38 159 ASN A N 1
ATOM 1273 C CA . ASN A 1 159 ? 1.307 -4.929 -5.512 1.00 94.38 159 ASN A CA 1
ATOM 1274 C C . ASN A 1 159 ? 0.642 -3.553 -5.428 1.00 94.38 159 ASN A C 1
ATOM 1276 O O . ASN A 1 159 ? -0.235 -3.331 -4.594 1.00 94.38 159 ASN A O 1
ATOM 1280 N N . VAL A 1 160 ? 1.020 -2.649 -6.333 1.00 95.56 160 VAL A N 1
ATOM 1281 C CA . VAL A 1 160 ? 0.342 -1.363 -6.535 1.00 95.56 160 VAL A CA 1
ATOM 1282 C C . VAL A 1 160 ? -0.343 -1.407 -7.896 1.00 95.56 160 VAL A C 1
ATOM 1284 O O . VAL A 1 160 ? 0.321 -1.510 -8.925 1.00 95.56 160 VAL A O 1
ATOM 1287 N N . VAL A 1 161 ? -1.675 -1.348 -7.899 1.00 97.00 161 VAL A N 1
ATOM 1288 C CA . VAL A 1 161 ? -2.492 -1.337 -9.120 1.00 97.00 161 VAL A CA 1
ATOM 1289 C C . VAL A 1 161 ? -3.019 0.074 -9.342 1.00 97.00 161 VAL A C 1
ATOM 1291 O O . VAL A 1 161 ? -3.600 0.672 -8.439 1.00 97.00 161 VAL A O 1
ATOM 1294 N N . ILE A 1 162 ? -2.820 0.599 -10.549 1.00 97.50 162 ILE A N 1
ATOM 1295 C CA . ILE A 1 162 ? -3.302 1.918 -10.962 1.00 97.50 162 ILE A CA 1
ATOM 1296 C C . ILE A 1 162 ? -4.317 1.690 -12.075 1.00 97.50 162 ILE A C 1
ATOM 1298 O O . ILE A 1 162 ? -3.947 1.323 -13.188 1.00 97.50 162 ILE A O 1
ATOM 1302 N N . ASP A 1 163 ? -5.597 1.886 -11.764 1.00 97.31 163 ASP A N 1
ATOM 1303 C CA . ASP A 1 163 ? -6.693 1.785 -12.733 1.00 97.31 163 ASP A CA 1
ATOM 1304 C C . ASP A 1 163 ? -6.793 3.083 -13.550 1.00 97.31 163 ASP A C 1
ATOM 1306 O O . ASP A 1 163 ? -7.686 3.912 -13.378 1.00 97.31 163 ASP A O 1
ATOM 1310 N N . GLY A 1 164 ? -5.760 3.331 -14.355 1.00 97.44 164 GLY A N 1
ATOM 1311 C CA . GLY A 1 164 ? -5.613 4.557 -15.123 1.00 97.44 164 GLY A CA 1
ATOM 1312 C C . GLY A 1 164 ? -4.168 4.843 -15.510 1.00 97.44 164 GLY A C 1
ATOM 1313 O O . GLY A 1 164 ? -3.340 3.945 -15.654 1.00 97.44 164 GLY A O 1
ATOM 1314 N N . ASN A 1 165 ? -3.867 6.127 -15.684 1.00 97.31 165 ASN A N 1
ATOM 1315 C CA . ASN A 1 165 ? -2.540 6.579 -16.084 1.00 97.31 165 ASN A CA 1
ATOM 1316 C C . ASN A 1 165 ? -1.675 6.905 -14.861 1.00 97.31 165 ASN A C 1
ATOM 1318 O O . ASN A 1 165 ? -2.124 7.592 -13.944 1.00 97.31 165 ASN A O 1
ATOM 1322 N N . LEU A 1 166 ? -0.406 6.496 -14.902 1.00 97.44 166 LEU A N 1
ATOM 1323 C CA . LEU A 1 166 ? 0.638 6.964 -13.993 1.00 97.44 166 LEU A CA 1
ATOM 1324 C C . LEU A 1 166 ? 1.525 7.975 -14.726 1.00 97.44 166 LEU A C 1
ATOM 1326 O O . LEU A 1 166 ? 2.104 7.653 -15.760 1.00 97.44 166 LEU A O 1
ATOM 1330 N N . SER A 1 167 ? 1.645 9.186 -14.181 1.00 97.75 167 SER A N 1
ATOM 1331 C CA . SER A 1 167 ? 2.594 10.201 -14.649 1.00 97.75 167 SER A CA 1
ATOM 1332 C C . SER A 1 167 ? 3.614 10.481 -13.553 1.00 97.75 167 SER A C 1
ATOM 1334 O O . SER A 1 167 ? 3.238 10.808 -12.427 1.00 97.75 167 SER A O 1
ATOM 1336 N N . ILE A 1 168 ? 4.897 10.348 -13.884 1.00 97.88 168 ILE A N 1
ATOM 1337 C CA . ILE A 1 168 ? 6.018 10.630 -12.987 1.00 97.88 168 ILE A CA 1
ATOM 1338 C C . ILE A 1 168 ? 6.826 11.755 -13.628 1.00 97.88 168 ILE A C 1
ATOM 1340 O O . ILE A 1 168 ? 7.384 11.591 -14.708 1.00 97.88 168 ILE A O 1
ATOM 1344 N N . THR A 1 169 ? 6.856 12.916 -12.977 1.00 97.81 169 THR A N 1
ATOM 1345 C CA . THR A 1 169 ? 7.586 14.100 -13.462 1.00 97.81 169 THR A CA 1
ATOM 1346 C C . THR A 1 169 ? 9.035 14.141 -12.986 1.00 97.81 169 THR A C 1
ATOM 1348 O O . THR A 1 169 ? 9.828 14.924 -13.500 1.00 97.81 169 THR A O 1
ATOM 1351 N N . GLY A 1 170 ? 9.348 13.360 -11.951 1.00 97.06 170 GLY A N 1
ATOM 1352 C CA . GLY A 1 170 ? 10.700 13.169 -11.445 1.00 97.06 170 GLY A CA 1
ATOM 1353 C C . GLY A 1 170 ? 11.386 11.970 -12.091 1.00 97.06 170 GLY A C 1
ATOM 1354 O O . GLY A 1 170 ? 10.933 11.426 -13.096 1.00 97.06 170 GLY A O 1
ATOM 1355 N N . GLU A 1 171 ? 12.481 11.543 -11.478 1.00 97.69 171 GLU A N 1
ATOM 1356 C CA . GLU A 1 171 ? 13.184 10.329 -11.877 1.00 97.69 171 GLU A CA 1
ATOM 1357 C C . GLU A 1 171 ? 12.391 9.071 -11.485 1.00 97.69 171 GLU A C 1
ATOM 1359 O O . GLU A 1 171 ? 11.816 8.997 -10.397 1.00 97.69 171 GLU A O 1
ATOM 1364 N N . LEU A 1 172 ? 12.392 8.068 -12.366 1.00 97.38 172 LEU A N 1
ATOM 1365 C CA . LEU A 1 172 ? 11.913 6.719 -12.080 1.00 97.38 172 LEU A CA 1
ATOM 1366 C C . LEU A 1 172 ? 13.099 5.755 -12.120 1.00 97.38 172 LEU A C 1
ATOM 1368 O O . LEU A 1 172 ? 13.666 5.508 -13.182 1.00 97.38 172 LEU A O 1
ATOM 1372 N N . THR A 1 173 ? 13.423 5.166 -10.972 1.00 97.81 173 THR A N 1
ATOM 1373 C CA . THR A 1 173 ? 14.377 4.057 -10.876 1.00 97.81 173 THR A CA 1
ATOM 1374 C C . THR A 1 173 ? 13.619 2.743 -10.695 1.00 97.81 173 THR A C 1
ATOM 1376 O O . THR A 1 173 ? 12.803 2.616 -9.783 1.00 97.81 173 THR A O 1
ATOM 1379 N N . VAL A 1 174 ? 13.911 1.748 -11.539 1.00 97.50 174 VAL A N 1
ATOM 1380 C CA . VAL A 1 174 ? 13.385 0.378 -11.431 1.00 97.50 174 VAL A CA 1
ATOM 1381 C C . VAL A 1 174 ? 14.563 -0.572 -11.236 1.00 97.50 174 VAL A C 1
ATOM 1383 O O . VAL A 1 174 ? 15.403 -0.708 -12.118 1.00 97.50 174 VAL A O 1
ATOM 1386 N N . THR A 1 175 ? 14.647 -1.203 -10.065 1.00 95.69 175 THR A N 1
ATOM 1387 C CA . THR A 1 175 ? 15.747 -2.121 -9.713 1.00 95.69 175 THR A CA 1
ATOM 1388 C C . THR A 1 175 ? 15.486 -3.563 -10.144 1.00 95.69 175 THR A C 1
ATOM 1390 O O . THR A 1 175 ? 16.428 -4.333 -10.317 1.00 95.69 175 THR A O 1
ATOM 1393 N N . GLY A 1 176 ? 14.212 -3.932 -10.294 1.00 95.38 176 GLY A N 1
ATOM 1394 C CA . GLY A 1 176 ? 13.778 -5.216 -10.834 1.00 95.38 176 GLY A CA 1
ATOM 1395 C C . GLY A 1 176 ? 13.560 -5.175 -12.347 1.00 95.38 176 GLY A C 1
ATOM 1396 O O . GLY A 1 176 ? 14.007 -4.271 -13.048 1.00 95.38 176 GLY A O 1
ATOM 1397 N N . ASN A 1 177 ? 12.821 -6.160 -12.853 1.00 96.50 177 ASN A N 1
ATOM 1398 C CA . ASN A 1 177 ? 12.457 -6.215 -14.266 1.00 96.50 177 ASN A CA 1
ATOM 1399 C C . ASN A 1 177 ? 11.339 -5.213 -14.589 1.00 96.50 177 ASN A C 1
ATOM 1401 O O . ASN A 1 177 ? 10.374 -5.091 -13.835 1.00 96.50 177 ASN A O 1
ATOM 1405 N N . ALA A 1 178 ? 11.431 -4.570 -15.753 1.00 97.38 178 ALA A N 1
ATOM 1406 C CA . ALA A 1 178 ? 10.362 -3.755 -16.321 1.00 97.38 178 ALA A CA 1
ATOM 1407 C C . ALA A 1 178 ? 9.811 -4.425 -17.585 1.00 97.38 178 ALA A C 1
ATOM 1409 O O . ALA A 1 178 ? 10.568 -4.780 -18.488 1.00 97.38 178 ALA A O 1
ATOM 1410 N N . ALA A 1 179 ? 8.490 -4.577 -17.660 1.00 97.75 179 ALA A N 1
ATOM 1411 C CA . ALA A 1 179 ? 7.794 -5.051 -18.850 1.00 97.75 179 ALA A CA 1
ATOM 1412 C C . ALA A 1 179 ? 6.890 -3.936 -19.386 1.00 97.75 179 ALA A C 1
ATOM 1414 O O . ALA A 1 179 ? 6.019 -3.441 -18.673 1.00 97.75 179 ALA A O 1
ATOM 1415 N N . VAL A 1 180 ? 7.083 -3.554 -20.649 1.00 97.56 180 VAL A N 1
ATOM 1416 C CA . VAL A 1 180 ? 6.235 -2.581 -21.349 1.00 97.56 180 VAL A CA 1
ATOM 1417 C C . VAL A 1 180 ? 5.399 -3.349 -22.364 1.00 97.56 180 VAL A C 1
ATOM 1419 O O . VAL A 1 180 ? 5.928 -3.893 -23.326 1.00 97.56 180 VAL A O 1
ATOM 1422 N N . GLY A 1 181 ? 4.090 -3.442 -22.123 1.00 96.56 181 GLY A N 1
ATOM 1423 C CA . GLY A 1 181 ? 3.190 -4.258 -22.950 1.00 96.56 181 GLY A CA 1
ATOM 1424 C C . GLY A 1 181 ? 2.816 -3.642 -24.304 1.00 96.56 181 GLY A C 1
ATOM 1425 O O . GLY A 1 181 ? 2.142 -4.292 -25.099 1.00 96.56 181 GLY A O 1
ATOM 1426 N N . LYS A 1 182 ? 3.199 -2.386 -24.549 1.00 97.06 182 LYS A N 1
ATOM 1427 C CA . LYS A 1 182 ? 2.955 -1.638 -25.791 1.00 97.06 182 LYS A CA 1
ATOM 1428 C C . LYS A 1 182 ? 4.250 -0.933 -26.215 1.00 97.06 182 LYS A C 1
ATOM 1430 O O . LYS A 1 182 ? 5.337 -1.449 -25.978 1.00 97.06 182 LYS A O 1
ATOM 1435 N N . ASP A 1 183 ? 4.135 0.243 -26.815 1.00 97.38 183 ASP A N 1
ATOM 1436 C CA . ASP A 1 183 ? 5.272 1.020 -27.287 1.00 97.38 183 ASP A CA 1
ATOM 1437 C C . ASP A 1 183 ? 6.067 1.635 -26.126 1.00 97.38 183 ASP A C 1
ATOM 1439 O O . ASP A 1 183 ? 5.498 2.159 -25.165 1.00 97.38 183 ASP A O 1
ATOM 1443 N N . LEU A 1 184 ? 7.395 1.608 -26.252 1.00 97.31 184 LEU A N 1
ATOM 1444 C CA . LEU A 1 184 ? 8.324 2.363 -25.418 1.00 97.31 184 LEU A CA 1
ATOM 1445 C C . LEU A 1 184 ? 8.966 3.462 -26.269 1.00 97.31 184 LEU A C 1
ATOM 1447 O O . LEU A 1 184 ? 9.676 3.170 -27.229 1.00 97.31 184 LEU A O 1
ATOM 1451 N N . THR A 1 185 ? 8.757 4.717 -25.879 1.00 97.56 185 THR A N 1
ATOM 1452 C CA . THR A 1 185 ? 9.414 5.878 -26.491 1.00 97.56 185 THR A CA 1
ATOM 1453 C C . THR A 1 185 ? 10.419 6.461 -25.510 1.00 97.56 185 THR A C 1
ATOM 1455 O O . THR A 1 185 ? 10.050 6.841 -24.401 1.00 97.56 185 THR A O 1
ATOM 1458 N N . VAL A 1 186 ? 11.678 6.577 -25.933 1.00 97.69 186 VAL A N 1
ATOM 1459 C CA . VAL A 1 186 ? 12.744 7.253 -25.184 1.00 97.69 186 VAL A CA 1
ATOM 1460 C C . VAL A 1 186 ? 13.126 8.506 -25.965 1.00 97.69 186 VAL A C 1
ATOM 1462 O O . VAL A 1 186 ? 13.557 8.412 -27.110 1.00 97.69 186 VAL A O 1
ATOM 1465 N N . THR A 1 187 ? 12.892 9.682 -25.384 1.00 97.44 187 THR A N 1
ATOM 1466 C CA . THR A 1 187 ? 13.166 10.973 -26.042 1.00 97.44 187 THR A CA 1
ATOM 1467 C C . THR A 1 187 ? 14.604 11.448 -25.852 1.00 97.44 187 THR A C 1
ATOM 1469 O O . THR A 1 187 ? 15.082 12.252 -26.648 1.00 97.44 187 THR A O 1
ATOM 1472 N N . GLY A 1 188 ? 15.264 10.986 -24.787 1.00 96.94 188 GLY A N 1
ATOM 1473 C CA . GLY A 1 188 ? 16.691 11.182 -24.545 1.00 96.94 188 GLY A CA 1
ATOM 1474 C C . GLY A 1 188 ? 17.516 9.977 -24.991 1.00 96.94 188 GLY A C 1
ATOM 1475 O O . GLY A 1 188 ? 17.086 9.183 -25.828 1.00 96.94 188 GLY A O 1
ATOM 1476 N N . ASP A 1 189 ? 18.689 9.822 -24.388 1.00 97.06 189 ASP A N 1
ATOM 1477 C CA . ASP A 1 189 ? 19.576 8.699 -24.675 1.00 97.06 189 ASP A CA 1
ATOM 1478 C C . ASP A 1 189 ? 19.129 7.426 -23.944 1.00 97.06 189 ASP A C 1
ATOM 1480 O O . ASP A 1 189 ? 18.696 7.459 -22.791 1.00 97.06 189 ASP A O 1
ATOM 1484 N N . GLY A 1 190 ? 19.266 6.284 -24.619 1.00 96.62 190 GLY A N 1
ATOM 1485 C CA . GLY A 1 190 ? 19.076 4.959 -24.038 1.00 96.62 190 GLY A CA 1
ATOM 1486 C C . GLY A 1 190 ? 20.386 4.179 -24.057 1.00 96.62 190 GLY A C 1
ATOM 1487 O O . GLY A 1 190 ? 21.005 4.040 -25.110 1.00 96.62 190 GLY A O 1
ATOM 1488 N N . THR A 1 191 ? 20.783 3.629 -22.911 1.00 97.69 191 THR A N 1
ATOM 1489 C CA . THR A 1 191 ? 21.966 2.766 -22.793 1.00 97.69 191 THR A CA 1
ATOM 1490 C C . THR A 1 191 ? 21.535 1.365 -22.395 1.00 97.69 191 THR A C 1
ATOM 1492 O O . THR A 1 191 ? 20.819 1.183 -21.412 1.00 97.69 191 THR A O 1
ATOM 1495 N N . ILE A 1 192 ? 22.006 0.366 -23.136 1.00 97.75 192 ILE A N 1
ATOM 1496 C CA . ILE A 1 192 ? 21.815 -1.048 -22.817 1.00 97.75 192 ILE A CA 1
ATOM 1497 C C . ILE A 1 192 ? 23.203 -1.651 -22.645 1.00 97.75 192 ILE A C 1
ATOM 1499 O O . ILE A 1 192 ? 23.932 -1.834 -23.615 1.00 97.75 192 ILE A O 1
ATOM 1503 N N . SER A 1 193 ? 23.578 -1.932 -21.399 1.00 97.38 193 SER A N 1
ATOM 1504 C CA . SER A 1 193 ? 24.886 -2.524 -21.081 1.00 97.38 193 SER A CA 1
ATOM 1505 C C . SER A 1 193 ? 24.927 -4.038 -21.313 1.00 97.38 193 SER A C 1
ATOM 1507 O O . SER A 1 193 ? 26.004 -4.626 -21.371 1.00 97.38 193 SER A O 1
ATOM 1509 N N . GLY A 1 194 ? 23.755 -4.675 -21.399 1.00 97.56 194 GLY A N 1
ATOM 1510 C CA . GLY A 1 194 ? 23.597 -6.095 -21.707 1.00 97.56 194 GLY A CA 1
ATOM 1511 C C . GLY A 1 194 ? 23.289 -6.352 -23.183 1.00 97.56 194 GLY A C 1
ATOM 1512 O O . GLY A 1 194 ? 23.412 -5.476 -24.035 1.00 97.56 194 GLY A O 1
ATOM 1513 N N . ALA A 1 195 ? 22.852 -7.571 -23.492 1.00 97.88 195 ALA A N 1
ATOM 1514 C CA . ALA A 1 195 ? 22.397 -7.907 -24.835 1.00 97.88 195 ALA A CA 1
ATOM 1515 C C . ALA A 1 195 ? 21.021 -7.287 -25.132 1.00 97.88 195 ALA A C 1
ATOM 1517 O O . ALA A 1 195 ? 20.108 -7.359 -24.309 1.00 97.88 195 ALA A O 1
ATOM 1518 N N . LEU A 1 196 ? 20.855 -6.750 -26.343 1.00 97.31 196 LEU A N 1
ATOM 1519 C CA . LEU A 1 196 ? 19.560 -6.379 -26.911 1.00 97.31 196 LEU A CA 1
ATOM 1520 C C . LEU A 1 196 ? 19.173 -7.414 -27.972 1.00 97.31 196 LEU A C 1
ATOM 1522 O O . LEU A 1 196 ? 19.893 -7.600 -28.948 1.00 97.31 196 LEU A O 1
ATOM 1526 N N . THR A 1 197 ? 18.020 -8.060 -27.797 1.00 97.19 197 THR A N 1
ATOM 1527 C CA . THR A 1 197 ? 17.416 -8.918 -28.827 1.00 97.19 197 THR A CA 1
ATOM 1528 C C . THR A 1 197 ? 16.227 -8.199 -29.446 1.00 97.19 197 THR A C 1
ATOM 1530 O O . THR A 1 197 ? 15.301 -7.811 -28.737 1.00 97.19 197 THR A O 1
ATOM 1533 N N . VAL A 1 198 ? 16.233 -8.052 -30.770 1.00 96.94 198 VAL A N 1
ATOM 1534 C CA . VAL A 1 198 ? 15.125 -7.475 -31.539 1.00 96.94 198 VAL A CA 1
ATOM 1535 C C . VAL A 1 198 ? 14.537 -8.584 -32.407 1.00 96.94 198 VAL A C 1
ATOM 1537 O O . VAL A 1 198 ? 15.235 -9.138 -33.247 1.00 96.94 198 VAL A O 1
ATOM 1540 N N . GLN A 1 199 ? 13.268 -8.939 -32.181 1.00 95.62 199 GLN A N 1
ATOM 1541 C CA . GLN A 1 199 ? 12.596 -9.998 -32.954 1.00 95.62 199 GLN A CA 1
ATOM 1542 C C . GLN A 1 199 ? 12.116 -9.519 -34.336 1.00 95.62 199 GLN A C 1
ATOM 1544 O O . GLN A 1 199 ? 11.846 -10.336 -35.211 1.00 95.62 199 GLN A O 1
ATOM 1549 N N . GLY A 1 200 ? 11.983 -8.202 -34.520 1.00 95.62 200 GLY A N 1
ATOM 1550 C CA . GLY A 1 200 ? 11.618 -7.564 -35.786 1.00 95.62 200 GLY A CA 1
ATOM 1551 C C . GLY A 1 200 ? 12.780 -6.799 -36.424 1.00 95.62 200 GLY A C 1
ATOM 1552 O O . GLY A 1 200 ? 13.948 -7.048 -36.143 1.00 95.62 200 GLY A O 1
ATOM 1553 N N . ASP A 1 201 ? 12.450 -5.830 -37.275 1.00 96.25 201 ASP A N 1
ATOM 1554 C CA . ASP A 1 201 ? 13.443 -4.948 -37.890 1.00 96.25 201 ASP A CA 1
ATOM 1555 C C . ASP A 1 201 ? 13.895 -3.844 -36.923 1.00 96.25 201 AS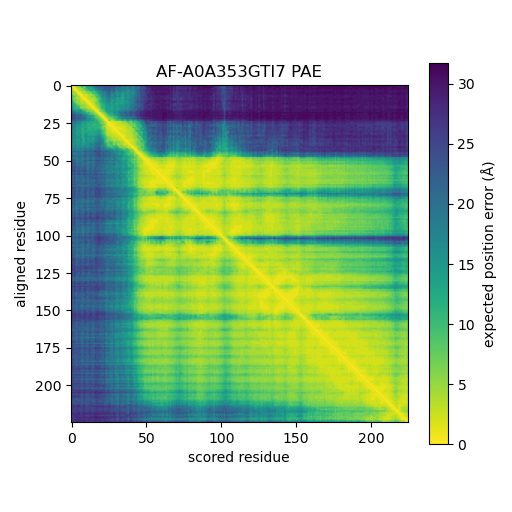P A C 1
ATOM 1557 O O . ASP A 1 201 ? 13.070 -3.176 -36.298 1.00 96.25 201 ASP A O 1
ATOM 1561 N N . ALA A 1 202 ? 15.202 -3.598 -36.861 1.00 96.44 202 ALA A N 1
ATOM 1562 C CA . ALA A 1 202 ? 15.767 -2.439 -36.183 1.00 96.44 202 ALA A CA 1
ATOM 1563 C C . ALA A 1 202 ? 16.032 -1.331 -37.210 1.00 96.44 202 ALA A C 1
ATOM 1565 O O . ALA A 1 202 ? 16.792 -1.527 -38.159 1.00 96.44 202 ALA A O 1
ATOM 1566 N N . LYS A 1 203 ? 15.420 -0.154 -37.024 1.00 96.38 203 LYS A N 1
ATOM 1567 C CA . LYS A 1 203 ? 15.627 1.010 -37.898 1.00 96.38 203 LYS A CA 1
ATOM 1568 C C . LYS A 1 203 ? 16.387 2.113 -37.175 1.00 96.38 203 LYS A C 1
ATOM 1570 O O . LYS A 1 203 ? 15.858 2.706 -36.242 1.00 96.38 203 LYS A O 1
ATOM 1575 N N . ILE A 1 204 ? 17.587 2.442 -37.650 1.00 95.50 204 ILE A N 1
ATOM 1576 C CA . ILE A 1 204 ? 18.426 3.515 -37.091 1.00 95.50 204 ILE A CA 1
ATOM 1577 C C . ILE A 1 204 ? 18.574 4.612 -38.144 1.00 95.50 204 ILE A C 1
ATOM 1579 O O . ILE A 1 204 ? 18.982 4.342 -39.272 1.00 95.50 204 ILE A O 1
ATOM 1583 N N . GLY A 1 205 ? 18.173 5.846 -37.817 1.00 94.56 205 GLY A N 1
ATOM 1584 C CA . GLY A 1 205 ? 18.177 6.956 -38.783 1.00 94.56 205 GLY A CA 1
ATOM 1585 C C . GLY A 1 205 ? 17.353 6.662 -40.048 1.00 94.56 205 GLY A C 1
ATOM 1586 O O . GLY A 1 205 ? 17.727 7.062 -41.148 1.00 94.56 205 GLY A O 1
ATOM 1587 N N . GLY A 1 206 ? 16.275 5.880 -39.914 1.00 94.19 206 GLY A N 1
ATOM 1588 C CA . GLY A 1 206 ? 15.437 5.429 -41.030 1.00 94.19 206 GLY A CA 1
ATOM 1589 C C . GLY A 1 206 ? 16.016 4.280 -41.871 1.00 94.19 206 GLY A C 1
ATOM 1590 O O . GLY A 1 206 ? 15.361 3.842 -42.815 1.00 94.19 206 GLY A O 1
ATOM 1591 N N . LYS A 1 207 ? 17.209 3.761 -41.552 1.00 94.88 207 LYS A N 1
ATOM 1592 C CA . LYS A 1 207 ? 17.826 2.620 -42.247 1.00 94.88 207 LYS A CA 1
ATOM 1593 C C . LYS A 1 207 ? 17.471 1.309 -41.550 1.00 94.88 207 LYS A C 1
ATOM 1595 O O . LYS A 1 207 ? 17.727 1.165 -40.363 1.00 94.88 207 LYS A O 1
ATOM 1600 N N . SER A 1 208 ? 16.882 0.383 -42.304 1.00 96.12 208 SER A N 1
ATOM 1601 C CA . SER A 1 208 ? 16.470 -0.957 -41.861 1.00 96.12 208 SER A CA 1
ATOM 1602 C C . SER A 1 208 ? 17.660 -1.899 -41.732 1.00 96.12 208 SER A C 1
ATOM 1604 O O . SER A 1 208 ? 18.462 -1.996 -42.658 1.00 96.12 208 SER A O 1
ATOM 1606 N N . PHE A 1 209 ? 17.751 -2.641 -40.633 1.00 94.75 209 PHE A N 1
ATOM 1607 C CA . PHE A 1 209 ? 18.759 -3.683 -40.504 1.00 94.75 209 PHE A CA 1
ATOM 1608 C C . PHE A 1 209 ? 18.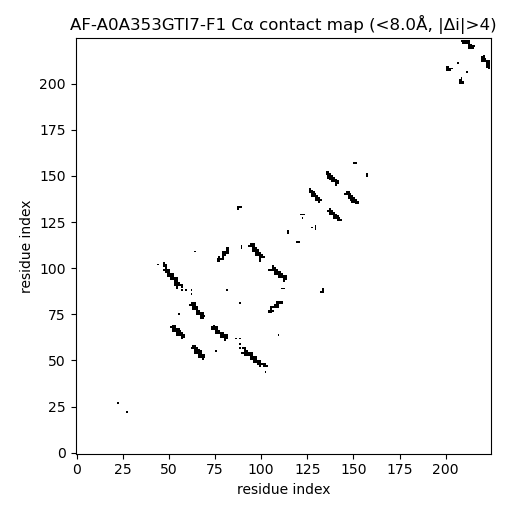473 -4.841 -41.464 1.00 94.75 209 PHE A C 1
ATOM 1610 O O . PHE A 1 209 ? 19.399 -5.311 -42.111 1.00 94.75 209 PHE A O 1
ATOM 1617 N N . LEU A 1 210 ? 17.203 -5.224 -41.643 1.00 94.88 210 LEU A N 1
ATOM 1618 C CA . LEU A 1 210 ? 16.818 -6.341 -42.518 1.00 94.88 210 LEU A CA 1
ATOM 1619 C C . LEU A 1 210 ? 16.842 -6.010 -44.019 1.00 94.88 210 LEU A C 1
ATOM 1621 O O . LEU A 1 210 ? 17.020 -6.906 -44.833 1.00 94.88 210 LEU A O 1
ATOM 1625 N N . ASN A 1 211 ? 16.641 -4.746 -44.407 1.00 94.38 211 ASN A N 1
ATOM 1626 C CA . ASN A 1 211 ? 16.379 -4.385 -45.810 1.00 94.38 211 ASN A CA 1
ATOM 1627 C C . ASN A 1 211 ? 17.309 -3.303 -46.384 1.00 94.38 211 ASN A C 1
ATOM 1629 O O . ASN A 1 211 ? 17.054 -2.815 -47.487 1.00 94.38 211 ASN A O 1
ATOM 1633 N N . HIS A 1 212 ? 18.340 -2.849 -45.660 1.00 94.19 212 HIS A N 1
ATOM 1634 C CA . HIS A 1 212 ? 19.247 -1.843 -46.223 1.00 94.19 212 HIS A CA 1
ATOM 1635 C C . HIS A 1 212 ? 20.051 -2.397 -47.405 1.00 94.19 212 HIS A C 1
ATOM 1637 O O . HIS A 1 212 ? 20.361 -3.577 -47.471 1.00 94.19 212 HIS A O 1
ATOM 1643 N N . ILE A 1 213 ? 20.427 -1.517 -48.329 1.00 94.56 213 ILE A N 1
ATOM 1644 C CA . ILE A 1 213 ? 21.303 -1.842 -49.457 1.00 94.56 213 ILE A CA 1
ATOM 1645 C C . ILE A 1 213 ? 22.437 -0.825 -49.533 1.00 94.56 213 ILE A C 1
ATOM 1647 O O . ILE A 1 213 ? 22.291 0.320 -49.092 1.00 94.56 213 ILE A O 1
ATOM 1651 N N . HIS A 1 214 ? 23.549 -1.233 -50.133 1.00 92.06 214 HIS A N 1
ATOM 1652 C CA . HIS A 1 214 ? 24.715 -0.392 -50.382 1.00 92.06 214 HIS A CA 1
ATOM 1653 C C . HIS A 1 214 ? 24.790 -0.033 -51.865 1.00 92.06 214 HIS A C 1
ATOM 1655 O O . HIS A 1 214 ? 24.522 -0.868 -52.726 1.00 92.06 214 HIS A O 1
ATOM 1661 N N . GLN A 1 215 ? 25.155 1.208 -52.182 1.00 92.50 215 GLN A N 1
ATOM 1662 C CA . GLN A 1 215 ? 25.433 1.619 -53.562 1.00 92.50 215 GLN A CA 1
ATOM 1663 C C . GLN A 1 215 ? 26.896 1.302 -53.886 1.00 92.50 215 GLN A C 1
ATOM 1665 O O . GLN A 1 215 ? 27.788 1.761 -53.176 1.00 92.50 215 GLN A O 1
ATOM 1670 N N . THR A 1 216 ? 27.149 0.524 -54.940 1.00 90.19 216 THR A N 1
ATOM 1671 C CA . THR A 1 216 ? 28.506 0.152 -55.378 1.00 90.19 216 THR A CA 1
ATOM 1672 C C . THR A 1 216 ? 28.768 0.620 -56.812 1.00 90.19 216 THR A C 1
ATOM 1674 O O . THR A 1 216 ? 27.841 1.007 -57.524 1.00 90.19 216 THR A O 1
ATOM 1677 N N . SER A 1 217 ? 30.019 0.554 -57.276 1.00 91.62 217 SER A N 1
ATOM 1678 C CA . SER A 1 217 ? 30.384 0.892 -58.663 1.00 91.62 217 SER A CA 1
ATOM 1679 C C . SER A 1 217 ? 29.732 -0.014 -59.717 1.00 91.62 217 SER A C 1
ATOM 1681 O O . SER A 1 217 ? 29.623 0.388 -60.870 1.00 91.62 217 SER A O 1
ATOM 1683 N N . ASN A 1 218 ? 29.274 -1.207 -59.326 1.00 92.00 218 ASN A N 1
ATOM 1684 C CA . ASN A 1 218 ? 28.604 -2.171 -60.202 1.00 92.00 218 ASN A CA 1
ATOM 1685 C C . ASN A 1 218 ? 27.068 -2.163 -60.030 1.00 92.00 218 ASN A C 1
ATOM 1687 O O . ASN A 1 218 ? 26.395 -3.060 -60.532 1.00 92.00 218 ASN A O 1
ATOM 1691 N N . GLY A 1 219 ? 26.515 -1.173 -59.315 1.00 91.44 219 GLY A N 1
ATOM 1692 C CA . GLY A 1 219 ? 25.089 -1.062 -58.986 1.00 91.44 219 GLY A CA 1
ATOM 1693 C C . GLY A 1 219 ? 24.771 -1.331 -57.504 1.00 91.44 219 GLY A C 1
ATOM 1694 O O . GLY A 1 219 ? 25.686 -1.496 -56.690 1.00 91.44 219 GLY A O 1
ATOM 1695 N N . PRO A 1 220 ? 23.483 -1.335 -57.113 1.00 92.38 220 PRO A N 1
ATOM 1696 C CA . PRO A 1 220 ? 23.071 -1.586 -55.734 1.00 92.38 220 PRO A CA 1
ATOM 1697 C C . PRO A 1 220 ? 23.325 -3.037 -55.303 1.00 92.38 220 PRO A C 1
ATOM 1699 O O . PRO A 1 220 ? 23.149 -3.964 -56.094 1.00 92.38 220 PRO A O 1
ATOM 1702 N N . SER A 1 221 ? 23.687 -3.245 -54.037 1.00 92.81 221 SER A N 1
ATOM 1703 C CA . SER A 1 221 ? 23.718 -4.581 -53.433 1.00 92.81 221 SER A CA 1
ATOM 1704 C C . SER A 1 221 ? 22.305 -5.154 -53.250 1.00 92.81 221 SER A C 1
ATOM 1706 O O . SER A 1 221 ? 21.314 -4.421 -53.262 1.00 92.81 221 SER A O 1
ATOM 1708 N N . GLY A 1 222 ? 22.215 -6.464 -53.002 1.00 91.12 222 GLY A N 1
ATOM 1709 C CA . GLY A 1 222 ? 21.026 -7.066 -52.389 1.00 91.12 222 GLY A CA 1
ATOM 1710 C C . GLY A 1 222 ? 20.901 -6.720 -50.892 1.00 91.12 222 GLY A C 1
ATOM 1711 O O . GLY A 1 222 ? 21.834 -6.128 -50.332 1.00 91.12 222 GLY A O 1
ATOM 1712 N N . PRO A 1 223 ? 19.766 -7.064 -50.252 1.00 91.19 223 PRO A N 1
ATOM 1713 C CA . PRO A 1 223 ? 19.583 -6.933 -48.806 1.00 91.19 223 PRO A CA 1
ATOM 1714 C C . PRO A 1 223 ? 20.470 -7.925 -48.024 1.00 91.19 223 PRO A C 1
ATOM 1716 O O . PRO A 1 223 ? 20.956 -8.898 -48.612 1.00 91.19 223 PRO A O 1
ATOM 1719 N N . PRO A 1 224 ? 20.685 -7.703 -46.712 1.00 90.12 224 PRO A N 1
ATOM 1720 C CA . PRO A 1 224 ? 21.351 -8.656 -45.828 1.00 90.12 224 PRO A CA 1
ATOM 1721 C C . PRO A 1 224 ? 20.689 -10.039 -45.861 1.00 90.12 224 PRO A C 1
ATOM 1723 O O . PRO A 1 224 ? 19.469 -10.136 -46.000 1.00 90.12 224 PRO A O 1
ATOM 1726 N N . GLN A 1 225 ? 21.512 -11.088 -45.754 1.00 78.44 225 GLN A N 1
ATOM 1727 C CA . GLN A 1 225 ? 21.079 -12.489 -45.673 1.00 78.44 225 GLN A CA 1
ATOM 1728 C C . GLN A 1 225 ? 20.865 -12.930 -44.228 1.00 78.44 225 GLN A C 1
ATOM 1730 O O . GLN A 1 225 ? 21.653 -12.483 -43.363 1.00 78.44 225 GLN A O 1
#

Solvent-accessible surface area (backbone atoms only — not comparable to full-atom values): 14603 Å² total; per-residue (Å²): 137,88,71,70,66,69,57,53,59,53,52,56,51,56,71,71,64,59,93,68,80,84,85,52,69,64,60,60,49,48,55,49,50,52,51,51,52,50,49,47,60,62,50,59,69,59,68,57,29,62,48,68,28,31,28,68,44,76,40,79,93,77,48,24,33,23,33,29,27,70,93,55,89,53,43,68,41,44,75,22,39,48,59,84,93,55,97,75,80,78,56,73,67,38,58,32,39,33,40,27,63,61,101,47,66,66,40,47,34,33,79,42,73,69,77,46,94,92,48,61,78,77,82,73,55,98,51,50,49,72,49,68,47,89,85,53,36,35,42,36,39,33,62,87,80,69,43,77,44,79,48,40,78,99,55,87,85,78,82,87,86,71,99,66,88,87,84,77,93,66,91,85,87,76,93,67,90,84,83,74,96,64,91,86,86,76,92,68,91,84,87,76,96,66,90,84,86,74,95,67,77,55,64,59,96,85,42,39,62,61,65,41,64,50,84,50,100,90,45,69,51,72,52,65,129

pLDDT: mean 84.62, std 17.77, range [33.84, 98.31]